Protein AF-A0A7S1US71-F1 (afdb_monomer_lite)

pLDDT: mean 80.43, std 13.32, range [38.44, 96.38]

Radius of gyration: 22.03 Å; chains: 1; bounding box: 56×34×66 Å

Secondary structure (DSSP, 8-state):
-----GGG-TTTSSSS----TT--HHHHHHHT--EETTS--S--SSSPPEEE---SGGG-SSSTT-HHHHHHHHHHHHHHHHHHHHHH-----TTEEEEE-HHHHHHH-TTS--B-TTT--BS-BTTTB-EEEEEETTEEEEEEHHHHHTSTT-EEETTEEESHHHHHHHHHHPBPTTT--B--SS-----

Organism: NCBI:txid210454

Sequence (191 aa):
HKVTRWGSDKFARGCYVFLPPGATDQDFNSLQSPINGNGDSIVLEGSETMRLFWAGEHTTALHPSMAHGAMLSGMRAAKDVMQTLQFNYNDGRKGFDKMIPLSIFRKKNPSAALQCYLCHKKGTTVREGSLLCFQRGARLVLVHNNCGEYSPEVEVREGKWKDIVKAVNRGKQIICSICGKAGASVGCAAA

Foldseek 3Di:
DDDDDQCPDPVRVDQFDDADPPRDQVVLVVQQFFAFPVGDSDPPDDPTFTDGGDAALSNDPVRHSDPVRRVVRVVVRVVSVVLRVLSVPPPVPPFWWRWHDVVVVCVVPVPDFCAALAPRDGAADPVLGHWIWTDDPPDIGIHRPNQQVPQPPWDADPNIIGCSVVLSVVQQVDQAPPPRDGRHSDHDPDD

InterPro domains:
  IPR002937 Amine oxidase [PF01593] (2-82)
  IPR013083 Zinc finger, RING/FYVE/PHD-type [G3DSA:3.30.40.10] (109-191)
  IPR034732 Extended PHD (ePHD) domain [PS51805] (113-191)
  IPR036188 FAD/NAD(P)-binding domain superfamily [G3DSA:3.50.50.60] (1-94)
  IPR036188 FAD/NAD(P)-binding domain superfamily [SSF51905] (51-85)
  IPR050281 Flavin monoamine oxidase and related enzymes [PTHR10742] (2-90)

Structure (mmCIF, N/CA/C/O backbone):
data_AF-A0A7S1US71-F1
#
_entry.id   AF-A0A7S1US71-F1
#
loop_
_atom_site.group_PDB
_atom_site.id
_atom_site.type_symbol
_atom_site.label_atom_id
_atom_site.label_alt_id
_atom_site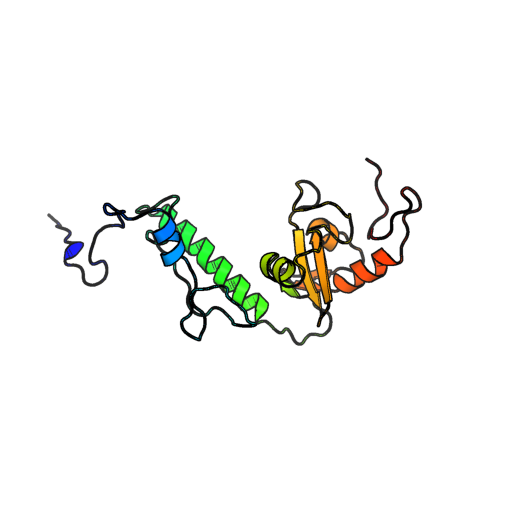.label_comp_id
_atom_site.label_asym_id
_atom_site.label_entity_id
_atom_site.label_seq_id
_atom_site.pdbx_PDB_ins_code
_atom_site.Cartn_x
_atom_site.Cartn_y
_atom_site.Cartn_z
_atom_site.occupancy
_atom_site.B_iso_or_equiv
_atom_site.auth_seq_id
_atom_site.auth_comp_id
_atom_site.auth_asym_id
_atom_site.auth_atom_id
_atom_site.pdbx_PDB_model_num
ATOM 1 N N . HIS A 1 1 ? 36.411 -14.386 -25.132 1.00 69.00 1 HIS A N 1
ATOM 2 C CA . HIS A 1 1 ? 35.723 -13.369 -24.305 1.00 69.00 1 HIS A CA 1
ATOM 3 C C . HIS A 1 1 ? 34.214 -13.518 -24.448 1.00 69.00 1 HIS A C 1
ATOM 5 O O . HIS A 1 1 ? 33.760 -13.807 -25.548 1.00 69.00 1 HIS A O 1
ATOM 11 N N . LYS A 1 2 ? 33.443 -13.357 -23.365 1.00 86.88 2 LYS A N 1
ATOM 12 C CA . LYS A 1 2 ? 31.973 -13.268 -23.427 1.00 86.88 2 LYS A CA 1
ATOM 13 C C . LYS A 1 2 ? 31.584 -11.791 -23.515 1.00 86.88 2 LYS 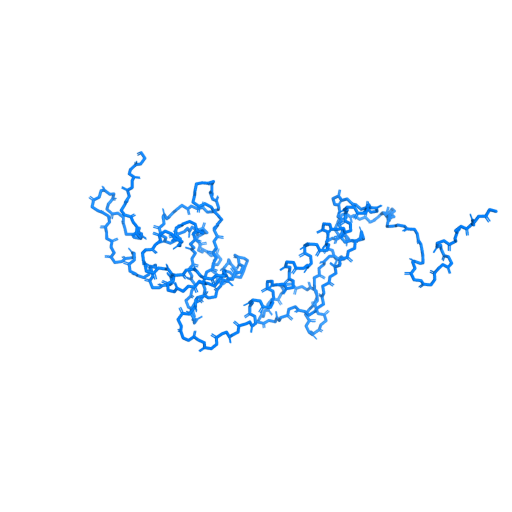A C 1
ATOM 15 O O . LYS A 1 2 ? 32.100 -10.995 -22.739 1.00 86.88 2 LYS A O 1
ATOM 20 N N . VAL A 1 3 ? 30.717 -11.441 -24.462 1.00 93.19 3 VAL A N 1
ATOM 21 C CA . VAL A 1 3 ? 30.259 -10.063 -24.702 1.00 93.19 3 VAL A CA 1
ATOM 22 C C . VAL A 1 3 ? 28.761 -10.012 -24.444 1.00 93.19 3 VAL A C 1
ATOM 24 O O . VAL A 1 3 ? 28.009 -10.770 -25.053 1.00 93.19 3 VAL A O 1
ATOM 27 N N . THR A 1 4 ? 28.327 -9.139 -23.540 1.00 93.75 4 THR A N 1
ATOM 28 C CA . THR A 1 4 ? 26.906 -8.921 -23.257 1.00 93.75 4 THR A CA 1
ATOM 29 C C . THR A 1 4 ? 26.327 -7.884 -24.218 1.00 93.75 4 THR A C 1
ATOM 31 O O . THR A 1 4 ? 27.015 -6.962 -24.656 1.00 93.75 4 THR A O 1
ATOM 34 N N . ARG A 1 5 ? 25.050 -8.045 -24.581 1.00 94.50 5 ARG A N 1
ATOM 35 C CA . ARG A 1 5 ? 24.315 -7.124 -25.465 1.00 94.50 5 ARG A CA 1
ATOM 36 C C . ARG A 1 5 ? 22.910 -6.875 -24.922 1.00 94.50 5 ARG A C 1
ATOM 38 O O . ARG A 1 5 ? 21.923 -7.225 -25.557 1.00 94.50 5 ARG A O 1
ATOM 45 N N . TRP A 1 6 ? 22.835 -6.276 -23.736 1.00 95.19 6 TRP A N 1
ATOM 46 C CA . TRP A 1 6 ? 21.587 -6.043 -22.998 1.00 95.19 6 TRP A CA 1
ATOM 47 C C . TRP A 1 6 ? 20.508 -5.303 -23.802 1.00 95.19 6 TRP A C 1
ATOM 49 O O . TRP A 1 6 ? 19.344 -5.683 -23.756 1.00 95.19 6 TRP A O 1
ATOM 59 N N . GLY A 1 7 ? 20.890 -4.309 -24.612 1.00 94.31 7 GLY A N 1
ATOM 60 C CA . GLY A 1 7 ? 19.944 -3.586 -25.475 1.00 94.31 7 GLY A CA 1
ATOM 61 C C . GLY A 1 7 ? 19.313 -4.441 -26.584 1.00 94.31 7 GLY A C 1
ATOM 62 O O . GLY A 1 7 ? 18.215 -4.140 -27.036 1.00 94.31 7 GLY A O 1
ATOM 63 N N . SER A 1 8 ? 19.979 -5.519 -27.010 1.00 94.88 8 SER A N 1
ATOM 64 C CA . SER A 1 8 ? 19.461 -6.463 -28.013 1.00 94.88 8 SER A CA 1
ATOM 65 C C . SER A 1 8 ? 18.772 -7.679 -27.388 1.00 94.88 8 SER A C 1
ATOM 67 O O . SER A 1 8 ? 18.209 -8.499 -28.113 1.00 94.88 8 SER A O 1
ATOM 69 N N . ASP A 1 9 ? 18.828 -7.829 -26.064 1.00 96.06 9 ASP A N 1
ATOM 70 C CA . ASP A 1 9 ? 18.156 -8.918 -25.363 1.00 96.06 9 ASP A CA 1
ATOM 71 C C . ASP A 1 9 ? 16.639 -8.682 -25.369 1.00 96.06 9 ASP A C 1
ATOM 73 O O . ASP A 1 9 ? 16.149 -7.653 -24.903 1.00 96.06 9 ASP A O 1
ATOM 77 N N . LYS A 1 10 ? 15.878 -9.659 -25.872 1.00 96.38 10 LYS A N 1
ATOM 78 C CA . LYS A 1 10 ? 14.413 -9.589 -25.964 1.00 96.38 10 LYS A CA 1
ATOM 79 C C . LYS A 1 10 ? 13.711 -9.499 -24.605 1.00 96.38 10 LYS A C 1
ATOM 81 O O . LYS A 1 10 ? 12.575 -9.024 -24.566 1.00 96.38 10 LYS A O 1
ATOM 86 N N . PHE A 1 11 ? 14.355 -9.958 -23.530 1.00 94.44 11 PHE A N 1
ATOM 87 C CA . PHE A 1 11 ? 13.786 -9.981 -22.182 1.00 94.44 11 PHE A CA 1
ATOM 88 C C . PHE A 1 11 ? 14.166 -8.762 -21.337 1.00 94.44 11 PHE A C 1
ATOM 90 O O . PHE A 1 11 ? 13.402 -8.400 -20.450 1.00 94.44 11 PHE A O 1
ATOM 97 N N . ALA A 1 12 ? 15.310 -8.127 -21.613 1.00 92.50 12 ALA A N 1
ATOM 98 C CA . ALA A 1 12 ? 15.781 -6.965 -20.855 1.00 92.50 12 ALA A CA 1
ATOM 99 C C . ALA A 1 12 ? 15.582 -5.642 -21.609 1.00 92.50 12 ALA A C 1
ATOM 101 O O . ALA A 1 12 ? 15.213 -4.639 -21.008 1.00 92.50 12 ALA A O 1
ATOM 102 N N . ARG A 1 13 ? 15.803 -5.636 -22.934 1.00 93.44 13 ARG A N 1
ATOM 103 C CA . ARG A 1 13 ? 15.715 -4.458 -23.823 1.00 93.44 13 ARG A CA 1
ATOM 104 C C . ARG A 1 13 ? 16.548 -3.250 -23.371 1.00 93.44 13 ARG A C 1
ATOM 106 O O . ARG A 1 13 ? 16.326 -2.133 -23.827 1.00 93.44 13 ARG A O 1
ATOM 113 N N . GLY A 1 14 ? 17.516 -3.467 -22.489 1.00 93.81 14 GLY A N 1
ATOM 114 C CA . GLY A 1 14 ? 18.259 -2.427 -21.795 1.00 93.81 14 GLY A CA 1
ATOM 115 C C . GLY A 1 14 ? 18.977 -2.995 -20.577 1.00 93.81 14 GLY A C 1
ATOM 116 O O . GLY A 1 14 ? 18.871 -4.186 -20.287 1.00 93.81 14 GLY A O 1
ATOM 117 N N . CYS A 1 15 ? 19.745 -2.144 -19.899 1.00 91.50 15 CYS A N 1
ATOM 118 C CA . CYS A 1 15 ? 20.460 -2.533 -18.686 1.00 91.50 15 CYS A CA 1
ATOM 119 C C . CYS A 1 15 ? 19.630 -2.209 -17.444 1.00 91.50 15 CYS A C 1
ATOM 121 O O . CYS A 1 15 ? 19.225 -3.126 -16.738 1.00 91.50 15 CYS A O 1
ATOM 123 N N . TYR A 1 16 ? 19.382 -0.916 -17.203 1.00 90.75 16 TYR A N 1
ATOM 124 C CA . TYR A 1 16 ? 18.711 -0.443 -15.996 1.00 90.75 16 TYR A CA 1
ATOM 125 C C . TYR A 1 16 ? 17.879 0.812 -16.265 1.00 90.75 16 TYR A C 1
ATOM 127 O O . TYR A 1 16 ? 18.112 1.515 -17.254 1.00 90.75 16 TYR A O 1
ATOM 135 N N . VAL A 1 17 ? 16.954 1.120 -15.358 1.00 89.56 17 VAL A N 1
ATOM 136 C CA . VAL A 1 17 ? 16.184 2.372 -15.380 1.00 89.56 17 VAL A CA 1
ATOM 137 C C . VAL A 1 17 ? 17.096 3.602 -15.242 1.00 89.56 17 VAL A C 1
ATOM 139 O O . VAL A 1 17 ? 18.131 3.567 -14.581 1.00 89.56 17 VAL A O 1
ATOM 142 N N . PHE A 1 18 ? 16.710 4.703 -15.875 1.00 88.44 18 PHE A N 1
ATOM 143 C CA . PHE A 1 18 ? 17.327 6.023 -15.747 1.00 88.44 18 PHE A CA 1
ATOM 144 C C . PHE A 1 18 ? 16.219 7.065 -15.922 1.00 88.44 18 PHE A C 1
ATOM 146 O O . PHE A 1 18 ? 15.319 6.850 -16.733 1.00 88.44 18 PHE A O 1
ATOM 153 N N . LEU A 1 19 ? 16.267 8.168 -15.172 1.00 85.38 19 LEU A N 1
ATOM 154 C CA . LEU A 1 19 ? 15.316 9.270 -15.328 1.00 85.38 19 LEU A CA 1
ATOM 155 C C . LEU A 1 19 ? 15.785 10.194 -16.464 1.00 85.38 19 LEU A C 1
ATOM 157 O O . LEU A 1 19 ? 16.783 10.898 -16.287 1.00 85.38 19 LEU A O 1
ATOM 161 N N . PRO A 1 20 ? 15.110 10.215 -17.629 1.00 88.06 20 PRO A N 1
ATOM 162 C CA . PRO A 1 20 ? 15.448 11.157 -18.688 1.00 88.06 20 PRO A CA 1
ATOM 163 C C . PRO A 1 20 ? 15.128 12.603 -18.269 1.00 88.06 20 PRO A C 1
ATOM 165 O O . PRO A 1 20 ? 14.323 12.823 -17.361 1.00 88.06 20 PRO A O 1
ATOM 168 N N . PRO A 1 21 ? 15.701 13.615 -18.945 1.00 91.69 21 PRO A N 1
ATOM 169 C CA . PRO A 1 21 ? 15.328 15.007 -18.717 1.00 91.69 21 PRO A CA 1
ATOM 170 C C . PRO A 1 21 ? 13.810 15.211 -18.816 1.00 91.69 21 PRO A C 1
ATOM 172 O O . PRO A 1 21 ? 13.190 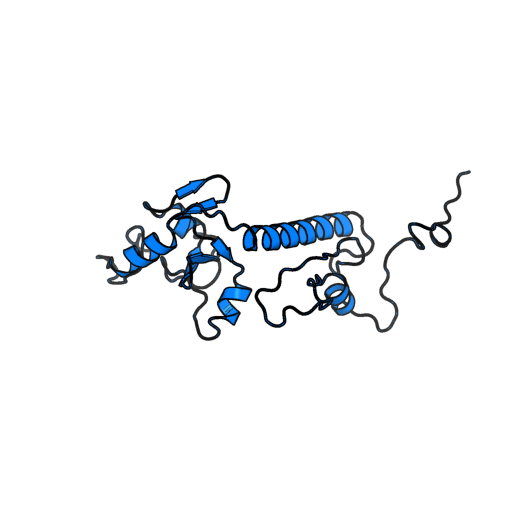14.812 -19.800 1.00 91.69 21 PRO A O 1
ATOM 175 N N . GLY A 1 22 ? 13.222 15.827 -17.789 1.00 88.50 22 GLY A N 1
ATOM 176 C CA . GLY A 1 22 ? 11.775 16.043 -17.676 1.00 88.50 22 GLY A CA 1
ATOM 177 C C . GLY A 1 22 ? 11.023 14.966 -16.887 1.00 88.50 22 GLY A C 1
ATOM 178 O O . GLY A 1 22 ? 9.901 15.233 -16.465 1.00 88.50 22 GLY A O 1
ATOM 179 N N . ALA A 1 23 ? 11.631 13.804 -16.632 1.00 85.69 23 ALA A N 1
ATOM 180 C CA . ALA A 1 23 ? 11.086 12.820 -15.702 1.00 85.69 23 ALA A CA 1
ATOM 181 C C . ALA A 1 23 ? 11.349 13.233 -14.247 1.00 85.69 23 ALA A C 1
ATOM 183 O O . ALA A 1 23 ? 12.343 13.893 -13.931 1.00 85.69 23 ALA A O 1
ATOM 184 N N . THR A 1 24 ? 10.451 12.834 -13.353 1.00 86.56 24 THR A N 1
ATOM 185 C CA . THR A 1 24 ? 10.500 13.153 -11.922 1.00 86.56 24 THR A CA 1
ATOM 186 C C . THR A 1 24 ? 10.257 11.907 -11.080 1.00 86.56 24 THR A C 1
ATOM 188 O O . THR A 1 24 ? 9.779 10.886 -11.570 1.00 86.56 24 THR A O 1
ATOM 191 N N . ASP A 1 25 ? 10.496 12.000 -9.772 1.00 80.56 25 ASP A N 1
ATOM 192 C CA . ASP A 1 25 ? 10.193 10.901 -8.847 1.00 80.56 25 ASP A CA 1
ATOM 193 C C . ASP A 1 25 ? 8.705 10.493 -8.859 1.00 80.56 25 ASP A C 1
ATOM 195 O O . ASP A 1 25 ? 8.348 9.373 -8.485 1.00 80.56 25 ASP A O 1
ATOM 199 N N . GLN A 1 26 ? 7.823 11.374 -9.341 1.00 79.69 26 GLN A N 1
ATOM 200 C CA . GLN A 1 26 ? 6.403 11.086 -9.518 1.00 79.69 26 GLN A CA 1
ATOM 201 C C . GLN A 1 26 ? 6.141 10.016 -10.591 1.00 79.69 26 GLN A C 1
ATOM 203 O O . GLN A 1 26 ? 5.128 9.312 -10.527 1.00 79.69 26 GLN A O 1
ATOM 208 N N . ASP A 1 27 ? 7.057 9.829 -11.538 1.00 85.12 27 ASP A N 1
ATOM 209 C CA . ASP A 1 27 ? 6.942 8.775 -12.544 1.00 85.12 27 ASP A CA 1
ATOM 210 C C . ASP A 1 27 ? 7.093 7.395 -11.897 1.00 85.12 27 ASP A C 1
ATOM 212 O O . ASP A 1 27 ? 6.326 6.483 -12.207 1.00 85.12 27 ASP A O 1
ATOM 216 N N . PHE A 1 28 ? 7.963 7.253 -10.889 1.00 84.50 28 PHE A N 1
ATOM 217 C CA . PHE A 1 28 ? 8.026 6.031 -10.082 1.00 84.50 28 PHE A CA 1
ATOM 218 C C . PHE A 1 28 ? 6.739 5.798 -9.293 1.00 84.50 28 PHE A C 1
ATOM 220 O O . PHE A 1 28 ? 6.301 4.654 -9.179 1.00 84.50 28 PHE A O 1
ATOM 227 N N . ASN A 1 29 ? 6.100 6.860 -8.787 1.00 82.12 29 ASN A N 1
ATOM 228 C CA . ASN A 1 29 ? 4.799 6.747 -8.122 1.00 82.12 29 ASN A CA 1
ATOM 229 C C . ASN A 1 29 ? 3.724 6.197 -9.066 1.00 82.12 29 ASN A C 1
ATOM 231 O O . ASN A 1 29 ? 2.899 5.377 -8.662 1.00 82.12 29 ASN A O 1
ATOM 235 N N . SER A 1 30 ? 3.770 6.600 -10.331 1.00 86.50 30 SER A N 1
ATOM 236 C CA . SER A 1 30 ? 2.862 6.101 -11.361 1.00 86.50 30 SER A CA 1
ATOM 237 C C . SER A 1 30 ? 3.172 4.642 -11.712 1.00 86.50 30 SER A C 1
ATOM 239 O O . SER A 1 30 ? 2.280 3.800 -11.678 1.00 86.50 30 SER A O 1
ATOM 241 N N . LEU A 1 31 ? 4.447 4.309 -11.942 1.00 89.31 31 LEU A N 1
ATOM 242 C CA . LEU A 1 31 ? 4.896 2.949 -12.274 1.00 89.31 31 LEU A CA 1
ATOM 243 C C . LEU A 1 31 ? 4.651 1.939 -11.149 1.00 89.31 31 LEU A C 1
ATOM 245 O O . LEU A 1 31 ? 4.466 0.754 -11.408 1.00 89.31 31 LEU A O 1
ATOM 249 N N . GLN A 1 32 ? 4.661 2.385 -9.894 1.00 90.19 32 GLN A N 1
ATOM 250 C CA . GLN A 1 32 ? 4.450 1.512 -8.745 1.00 90.19 32 GLN A CA 1
ATOM 251 C C . GLN A 1 32 ? 2.973 1.282 -8.397 1.00 90.19 32 GLN A C 1
ATOM 253 O O . GLN A 1 32 ? 2.686 0.445 -7.534 1.00 90.19 32 GLN A O 1
ATOM 258 N N . SER A 1 33 ? 2.058 2.041 -9.009 1.00 85.88 33 SER A N 1
ATOM 259 C CA . SER A 1 33 ? 0.640 2.056 -8.648 1.00 85.88 33 SER A CA 1
ATOM 260 C C . SER A 1 33 ? -0.091 0.811 -9.169 1.00 85.88 33 SER A C 1
ATOM 262 O O . SER A 1 33 ? 0.008 0.496 -10.353 1.00 85.88 33 SER A O 1
ATOM 264 N N . PRO A 1 34 ? -0.820 0.072 -8.312 1.00 87.56 34 PRO A N 1
ATOM 265 C CA . PRO A 1 34 ? -1.554 -1.115 -8.736 1.00 87.56 34 PRO A CA 1
ATOM 266 C C . PRO A 1 34 ? -2.775 -0.756 -9.591 1.00 87.56 34 PRO A C 1
ATOM 268 O O . PRO A 1 34 ? -3.306 0.349 -9.496 1.00 87.56 34 PRO A O 1
ATOM 271 N N . ILE A 1 35 ? -3.242 -1.720 -10.385 1.00 86.56 35 ILE A N 1
ATOM 272 C CA . ILE A 1 35 ? -4.385 -1.573 -11.293 1.00 86.56 35 ILE A CA 1
ATOM 273 C C . ILE A 1 35 ? -5.522 -2.515 -10.861 1.00 86.56 35 ILE A C 1
ATOM 275 O O . ILE A 1 35 ? -5.294 -3.688 -10.523 1.00 86.56 35 ILE A O 1
ATOM 279 N N . ASN A 1 36 ? -6.755 -1.998 -10.843 1.00 83.19 36 ASN A N 1
ATOM 280 C CA . ASN A 1 36 ? -7.970 -2.764 -10.541 1.00 83.19 36 ASN A CA 1
ATOM 281 C C . ASN A 1 36 ? -8.387 -3.674 -11.720 1.00 83.19 36 ASN A C 1
ATOM 283 O O . ASN A 1 36 ? -7.727 -3.750 -12.753 1.00 83.19 36 ASN A O 1
ATOM 287 N N . GLY A 1 37 ? -9.498 -4.400 -11.564 1.00 79.50 37 GLY A N 1
ATOM 288 C CA . GLY A 1 37 ? -10.045 -5.238 -12.641 1.00 79.50 37 GLY A CA 1
ATOM 289 C C . GLY A 1 37 ? -10.579 -4.459 -13.852 1.00 79.50 37 GLY A C 1
ATOM 290 O O . GLY A 1 37 ? -10.734 -5.056 -14.913 1.00 79.50 37 GLY A O 1
ATOM 291 N N . ASN A 1 38 ? -10.827 -3.157 -13.703 1.00 79.62 38 ASN A N 1
ATOM 292 C CA . ASN A 1 38 ? -11.374 -2.290 -14.747 1.00 79.62 38 ASN A CA 1
ATOM 293 C C . ASN A 1 38 ? -10.279 -1.545 -15.531 1.00 79.62 38 ASN A C 1
ATOM 295 O O . ASN A 1 38 ? -10.583 -0.887 -16.520 1.00 79.62 38 ASN A O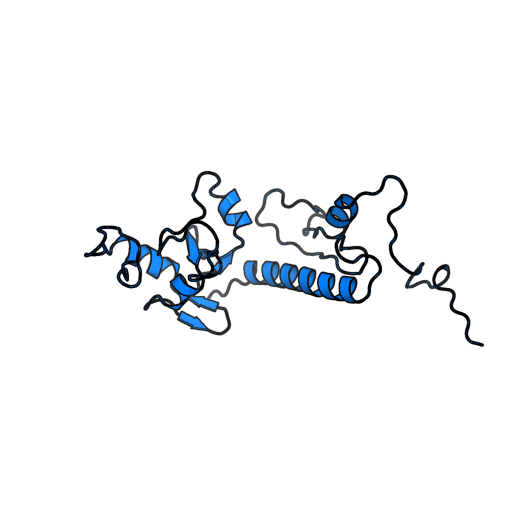 1
ATOM 299 N N . GLY A 1 39 ? -9.010 -1.677 -15.129 1.00 78.31 39 GLY A N 1
ATOM 300 C CA . GLY A 1 39 ? -7.884 -0.998 -15.769 1.00 78.31 39 GLY A CA 1
ATOM 301 C C . GLY A 1 39 ? -7.512 0.352 -15.147 1.00 78.31 39 GLY A C 1
ATOM 302 O O . GLY A 1 39 ? -6.585 0.996 -15.633 1.00 78.31 39 GLY A O 1
ATOM 303 N N . ASP A 1 40 ? -8.156 0.764 -14.056 1.00 79.44 40 ASP A N 1
ATOM 304 C CA . ASP A 1 40 ? -7.856 2.020 -13.376 1.00 79.44 40 ASP A CA 1
ATOM 305 C C . ASP A 1 40 ? -6.737 1.848 -12.344 1.00 79.44 40 ASP A C 1
ATOM 307 O O . ASP A 1 40 ? -6.742 0.935 -11.513 1.00 79.44 40 ASP A O 1
ATOM 311 N N . SER A 1 41 ? -5.778 2.775 -12.388 1.00 66.69 41 SER A N 1
ATOM 312 C CA . SER A 1 41 ? -4.653 2.859 -11.445 1.00 66.69 41 SER A CA 1
ATOM 313 C C . SER A 1 41 ? -4.969 3.711 -10.213 1.00 66.69 41 SER A C 1
ATOM 315 O O . SER A 1 41 ? -4.142 3.839 -9.305 1.00 66.69 41 SER A O 1
ATOM 317 N N . ILE A 1 42 ? -6.131 4.364 -10.190 1.00 56.34 42 ILE A N 1
ATOM 318 C CA . ILE A 1 42 ? -6.451 5.310 -9.134 1.00 56.34 42 ILE A CA 1
ATOM 319 C C . ILE A 1 42 ? -7.176 4.572 -8.014 1.00 56.34 42 ILE A C 1
ATOM 321 O O . ILE A 1 42 ? -8.135 3.841 -8.242 1.00 56.34 42 ILE A O 1
ATOM 325 N N . VAL A 1 43 ? -6.764 4.825 -6.770 1.00 49.72 43 VAL A N 1
ATOM 326 C CA . VAL A 1 43 ? -7.519 4.477 -5.552 1.00 49.72 43 VAL A CA 1
ATOM 327 C C . VAL A 1 43 ? -8.769 5.378 -5.444 1.00 49.72 43 VAL A C 1
ATOM 329 O O . VAL A 1 43 ? -9.074 5.967 -4.404 1.00 49.72 43 VAL A O 1
ATOM 332 N N . LEU A 1 44 ? -9.486 5.560 -6.551 1.00 38.44 44 LEU A N 1
ATOM 333 C CA . LEU A 1 44 ? -10.749 6.263 -6.622 1.00 38.44 44 LEU A CA 1
ATOM 334 C C . LEU A 1 44 ? -11.837 5.215 -6.472 1.00 38.44 44 LEU A C 1
ATOM 336 O O . LEU A 1 44 ? -12.097 4.415 -7.348 1.00 38.44 44 LEU A O 1
ATOM 340 N N . GLU A 1 45 ? -12.426 5.252 -5.283 1.00 38.91 45 GLU A N 1
ATOM 341 C CA . GLU A 1 45 ? -13.834 4.903 -5.086 1.00 38.91 45 GLU A CA 1
ATOM 342 C C . GLU A 1 45 ? -14.266 3.503 -5.518 1.00 38.91 45 GLU A C 1
ATOM 344 O O . GLU A 1 45 ? -14.713 3.261 -6.625 1.00 38.91 45 GLU A O 1
ATOM 349 N N . GLY A 1 46 ? -14.296 2.594 -4.550 1.00 45.53 46 GLY A N 1
ATOM 350 C CA . GLY A 1 46 ? -15.097 1.392 -4.694 1.00 45.53 46 GLY A CA 1
ATOM 351 C C . GLY A 1 46 ? -14.623 0.282 -3.788 1.00 45.53 46 GLY A C 1
ATOM 352 O O . GLY A 1 46 ? -13.501 0.284 -3.286 1.00 45.53 46 GLY A O 1
ATOM 353 N N . SER A 1 47 ? -15.490 -0.706 -3.606 1.00 52.75 47 SER A N 1
ATOM 354 C CA . SER A 1 47 ? -15.126 -2.038 -3.119 1.00 52.75 47 SER A CA 1
ATOM 355 C C . SER A 1 47 ? -14.346 -2.813 -4.195 1.00 52.75 47 SER A C 1
ATOM 357 O O . SER A 1 47 ? -14.548 -4.014 -4.370 1.00 52.75 47 SER A O 1
ATOM 359 N N . GLU A 1 48 ? -13.517 -2.123 -4.975 1.00 60.38 48 GLU A N 1
ATOM 360 C CA . GLU A 1 48 ? -12.825 -2.703 -6.108 1.00 60.38 48 GLU A CA 1
ATOM 361 C C . GLU A 1 48 ? -11.471 -3.230 -5.672 1.00 60.38 48 GLU A C 1
ATOM 363 O O . GLU A 1 48 ? -10.688 -2.591 -4.968 1.00 60.38 48 GLU A O 1
ATOM 368 N N . THR A 1 49 ? -11.230 -4.471 -6.054 1.00 69.56 49 THR A N 1
ATOM 369 C CA . THR A 1 49 ? -10.067 -5.227 -5.633 1.00 69.56 49 THR A CA 1
ATOM 370 C C . THR A 1 49 ? -8.965 -5.032 -6.659 1.00 69.56 49 THR A C 1
ATOM 372 O O . THR A 1 49 ? -9.179 -5.334 -7.835 1.00 69.56 49 THR A O 1
ATOM 375 N N . MET A 1 50 ? -7.790 -4.588 -6.218 1.00 79.25 50 MET A N 1
ATOM 376 C CA . MET A 1 50 ? -6.608 -4.531 -7.076 1.00 79.25 50 MET A CA 1
ATOM 377 C C . MET A 1 50 ? -6.271 -5.929 -7.617 1.00 79.25 50 MET A C 1
ATOM 379 O O . MET A 1 50 ? -6.457 -6.943 -6.933 1.00 79.25 50 MET A O 1
ATOM 383 N N . ARG A 1 51 ? -5.839 -6.000 -8.876 1.00 83.88 51 ARG A N 1
ATOM 384 C CA . ARG A 1 51 ? -5.563 -7.264 -9.580 1.00 83.88 51 ARG A CA 1
ATOM 385 C C . ARG A 1 51 ? -4.136 -7.338 -10.084 1.00 83.88 51 ARG A C 1
ATOM 387 O O . ARG A 1 51 ? -3.532 -8.403 -9.999 1.00 83.88 51 ARG A O 1
ATOM 394 N N . LEU A 1 52 ? -3.607 -6.225 -10.574 1.00 89.38 52 LEU A N 1
ATOM 395 C CA . LEU A 1 52 ? -2.268 -6.146 -11.133 1.00 89.38 52 LEU A CA 1
ATOM 396 C C . LEU A 1 52 ? -1.401 -5.240 -10.261 1.00 89.38 52 LEU A C 1
ATOM 398 O O . LEU A 1 52 ? -1.802 -4.135 -9.905 1.00 89.38 52 LEU A O 1
ATOM 402 N N . PHE A 1 53 ? -0.219 -5.731 -9.907 1.00 91.69 53 PHE A N 1
ATOM 403 C CA . PHE A 1 53 ? 0.739 -5.049 -9.043 1.00 91.69 53 PHE A CA 1
ATOM 404 C C . PHE A 1 53 ? 2.093 -5.021 -9.741 1.00 91.69 53 PHE A C 1
ATOM 406 O O . PHE A 1 53 ? 2.455 -5.981 -10.424 1.00 91.69 53 PHE A O 1
ATOM 413 N N . TRP A 1 54 ? 2.846 -3.944 -9.533 1.00 93.69 54 TRP A N 1
ATOM 414 C CA . TRP A 1 54 ? 4.122 -3.717 -10.203 1.00 93.69 54 TRP A CA 1
ATOM 415 C C . TRP A 1 54 ? 5.276 -3.710 -9.205 1.00 93.69 54 TRP A C 1
ATOM 417 O O . TRP A 1 54 ? 5.212 -3.076 -8.146 1.00 93.69 54 TRP A O 1
ATOM 427 N N . ALA A 1 55 ? 6.342 -4.411 -9.575 1.00 95.75 55 ALA A N 1
ATOM 428 C CA . ALA A 1 55 ? 7.598 -4.484 -8.848 1.00 95.75 55 ALA A CA 1
ATOM 429 C C . ALA A 1 55 ? 8.770 -4.507 -9.835 1.00 95.75 55 ALA A C 1
ATOM 431 O O . ALA A 1 55 ? 8.605 -4.770 -11.025 1.00 95.75 55 ALA A O 1
ATOM 432 N N . GLY A 1 56 ? 9.967 -4.271 -9.315 1.00 94.94 56 GLY A N 1
ATOM 433 C CA . GLY A 1 56 ? 11.205 -4.192 -10.073 1.00 94.94 56 GLY A CA 1
ATOM 434 C C . GLY A 1 56 ? 11.929 -2.877 -9.816 1.00 94.94 56 GLY A C 1
ATOM 435 O O . GLY A 1 56 ? 11.385 -1.941 -9.228 1.00 94.94 56 GLY A O 1
ATOM 436 N N . GLU A 1 57 ? 13.171 -2.795 -10.282 1.00 94.19 57 GLU A N 1
ATOM 437 C CA . GLU A 1 57 ? 14.028 -1.617 -10.088 1.00 94.19 57 GLU A CA 1
ATOM 438 C C . GLU A 1 57 ? 13.431 -0.308 -10.631 1.00 94.19 57 GLU A C 1
ATOM 440 O O . GLU A 1 57 ? 13.711 0.759 -10.100 1.00 94.19 57 GLU A O 1
ATOM 445 N N . HIS A 1 58 ? 12.559 -0.386 -11.637 1.00 93.44 58 HIS A N 1
ATOM 446 C CA . HIS A 1 58 ? 11.885 0.757 -12.252 1.00 93.44 58 HIS A CA 1
ATOM 447 C C . HIS A 1 58 ? 10.639 1.219 -11.478 1.00 93.44 58 HIS A C 1
ATOM 449 O O . HIS A 1 58 ? 9.913 2.084 -11.947 1.00 93.44 58 HIS A O 1
ATOM 455 N N . THR A 1 59 ? 10.361 0.644 -10.304 1.00 92.38 59 THR A N 1
ATOM 456 C CA . THR A 1 59 ? 9.174 0.957 -9.484 1.00 92.38 59 THR A CA 1
ATOM 457 C C . THR A 1 59 ? 9.534 1.568 -8.126 1.00 92.38 59 THR A C 1
ATOM 459 O O . THR A 1 59 ? 8.715 1.574 -7.209 1.00 92.38 59 THR A O 1
ATOM 462 N N . THR A 1 60 ? 10.774 2.039 -7.953 1.00 87.69 60 THR A N 1
ATOM 463 C CA . THR A 1 60 ? 11.249 2.637 -6.699 1.00 87.69 60 THR A CA 1
ATOM 464 C C . THR A 1 60 ? 12.115 3.865 -6.955 1.00 87.69 60 THR A C 1
ATOM 466 O O . THR A 1 60 ? 13.126 3.788 -7.645 1.00 87.69 60 THR A O 1
ATOM 469 N N . ALA A 1 61 ? 11.740 4.988 -6.341 1.00 85.94 61 ALA A N 1
ATOM 470 C CA . ALA A 1 61 ? 12.536 6.215 -6.367 1.00 85.94 61 ALA A CA 1
ATOM 471 C C . ALA A 1 61 ? 13.700 6.193 -5.355 1.00 85.94 61 ALA A C 1
ATOM 473 O O . ALA A 1 61 ? 14.665 6.931 -5.504 1.00 85.94 61 ALA A O 1
ATOM 474 N N . LEU A 1 62 ? 13.636 5.343 -4.320 1.00 82.19 62 LEU A N 1
ATOM 475 C CA . LEU A 1 62 ?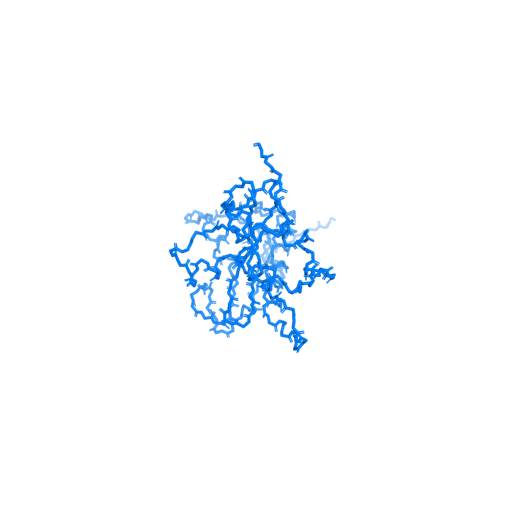 14.648 5.317 -3.251 1.00 82.19 62 LEU A CA 1
ATOM 476 C C . LEU A 1 62 ? 15.976 4.711 -3.717 1.00 82.19 62 LEU A C 1
ATOM 478 O O . LEU A 1 62 ? 17.048 5.193 -3.359 1.00 82.19 62 LEU A O 1
ATOM 482 N N . HIS A 1 63 ? 15.894 3.624 -4.486 1.00 86.75 63 HIS A N 1
ATOM 483 C CA . HIS A 1 63 ? 17.048 2.864 -4.966 1.00 86.75 63 HIS A CA 1
ATOM 484 C C . HIS A 1 63 ? 16.815 2.385 -6.409 1.00 86.75 63 HIS A C 1
ATOM 486 O O . HIS A 1 63 ? 16.703 1.175 -6.637 1.00 86.75 63 HIS A O 1
ATOM 492 N N . PRO A 1 64 ? 16.675 3.307 -7.380 1.00 87.00 64 PRO A N 1
ATOM 493 C CA . PRO A 1 64 ? 16.507 2.937 -8.780 1.00 87.00 64 PRO A CA 1
ATOM 494 C C . PRO A 1 64 ? 17.760 2.220 -9.294 1.00 87.00 64 PRO A C 1
ATOM 496 O O . PRO A 1 64 ? 18.863 2.442 -8.793 1.00 87.00 64 PRO A O 1
ATOM 499 N N . SER A 1 65 ? 17.588 1.353 -10.294 1.00 90.56 65 SER A N 1
ATOM 500 C CA . SER A 1 65 ? 18.701 0.704 -11.022 1.00 90.56 65 SER A CA 1
ATOM 501 C C . SER A 1 65 ? 19.596 -0.204 -10.162 1.00 90.56 65 SER A C 1
ATOM 503 O O . SER A 1 65 ? 20.709 -0.554 -10.554 1.00 90.56 65 SER A O 1
ATOM 505 N N . MET A 1 66 ? 19.140 -0.554 -8.955 1.00 91.50 66 MET A N 1
ATOM 506 C CA . MET A 1 66 ? 19.885 -1.343 -7.977 1.00 91.50 66 MET A CA 1
ATOM 507 C C . MET A 1 66 ? 19.145 -2.639 -7.645 1.00 91.50 66 MET A C 1
ATOM 509 O O . MET A 1 66 ? 17.928 -2.654 -7.441 1.00 91.50 66 MET A O 1
ATOM 513 N N . ALA A 1 67 ? 19.899 -3.730 -7.486 1.00 93.44 67 ALA A N 1
ATOM 514 C CA . ALA A 1 67 ? 19.342 -5.046 -7.169 1.00 93.44 67 ALA A CA 1
ATOM 515 C C . ALA A 1 67 ? 18.558 -5.063 -5.840 1.00 93.44 67 ALA A C 1
ATOM 517 O O . ALA A 1 67 ? 17.480 -5.655 -5.765 1.00 93.44 67 ALA A O 1
ATOM 518 N N . HIS A 1 68 ? 19.042 -4.377 -4.793 1.00 90.75 68 HIS A N 1
ATOM 519 C CA . HIS A 1 68 ? 18.296 -4.276 -3.531 1.00 90.75 68 HIS A CA 1
ATOM 520 C C . HIS A 1 68 ? 17.044 -3.405 -3.665 1.00 90.75 68 HIS A C 1
ATOM 522 O O . HIS A 1 68 ? 16.058 -3.660 -2.979 1.00 90.75 68 HIS A O 1
ATOM 528 N N . GLY A 1 69 ? 17.039 -2.432 -4.579 1.00 91.75 69 GLY A N 1
ATOM 529 C CA . GLY A 1 69 ? 15.842 -1.676 -4.943 1.00 91.75 69 GLY A CA 1
ATOM 530 C C . GLY A 1 69 ? 14.764 -2.574 -5.545 1.00 91.75 69 GLY A C 1
ATOM 531 O O . GLY A 1 69 ? 13.615 -2.547 -5.097 1.00 91.75 69 GLY A O 1
ATOM 532 N N . ALA A 1 70 ? 15.148 -3.451 -6.480 1.00 94.25 70 ALA A N 1
ATOM 533 C CA . ALA A 1 70 ? 14.252 -4.465 -7.031 1.00 94.25 70 ALA A CA 1
ATOM 534 C C . ALA A 1 70 ? 13.703 -5.395 -5.932 1.00 94.25 70 ALA A C 1
ATOM 536 O O . ALA A 1 70 ? 12.491 -5.599 -5.853 1.00 94.25 70 ALA A O 1
ATOM 537 N N . MET A 1 71 ? 14.554 -5.876 -5.021 1.00 95.62 71 MET A N 1
ATOM 538 C CA . MET A 1 71 ? 14.134 -6.702 -3.882 1.00 95.62 71 MET A CA 1
ATOM 539 C C . MET A 1 71 ? 13.120 -5.983 -2.973 1.00 95.62 71 MET A C 1
ATOM 541 O O . MET A 1 71 ? 12.065 -6.536 -2.661 1.00 95.62 71 MET A O 1
ATOM 545 N N . LEU A 1 72 ? 13.408 -4.741 -2.568 1.00 91.12 72 LEU A N 1
ATOM 546 C CA . LEU A 1 72 ? 12.531 -3.941 -1.705 1.00 91.12 72 LEU A CA 1
ATOM 547 C C . LEU A 1 72 ? 11.181 -3.659 -2.371 1.00 91.12 72 LEU A C 1
ATOM 549 O O . LEU A 1 72 ? 10.137 -3.775 -1.728 1.00 91.12 72 LEU A O 1
ATOM 553 N N . SER A 1 73 ? 11.186 -3.354 -3.670 1.00 93.56 73 SER A N 1
ATOM 554 C CA . SER A 1 73 ? 9.955 -3.171 -4.442 1.00 93.56 73 SER A CA 1
ATOM 555 C C . SER A 1 73 ? 9.118 -4.456 -4.529 1.00 93.56 73 SER A C 1
ATOM 557 O O . SER A 1 73 ? 7.894 -4.392 -4.447 1.00 93.56 73 SER A O 1
ATOM 559 N N . GLY A 1 74 ? 9.764 -5.626 -4.604 1.00 94.69 74 GLY A N 1
ATOM 560 C CA . GLY A 1 74 ? 9.099 -6.928 -4.563 1.00 94.69 74 GLY A CA 1
ATOM 561 C C . GLY A 1 74 ? 8.421 -7.190 -3.220 1.00 94.69 74 GLY A C 1
ATOM 562 O O . GLY A 1 74 ? 7.263 -7.598 -3.187 1.00 94.69 74 GLY A O 1
ATOM 563 N N . MET A 1 75 ? 9.093 -6.881 -2.106 1.00 92.50 75 MET A N 1
ATOM 564 C CA . MET A 1 75 ? 8.495 -6.981 -0.766 1.00 92.50 75 MET A CA 1
ATOM 565 C C . MET A 1 75 ? 7.302 -6.031 -0.591 1.00 92.50 75 MET A C 1
ATOM 567 O O . MET A 1 75 ? 6.287 -6.424 -0.013 1.00 92.50 75 MET A O 1
ATOM 571 N N . ARG A 1 76 ? 7.392 -4.803 -1.124 1.00 91.12 76 ARG A N 1
ATOM 572 C CA . ARG A 1 76 ? 6.274 -3.844 -1.162 1.00 91.12 76 ARG A CA 1
ATOM 573 C C . ARG A 1 76 ? 5.083 -4.419 -1.933 1.00 91.12 76 ARG A C 1
ATOM 575 O O . ARG A 1 76 ? 4.005 -4.542 -1.360 1.00 91.12 76 ARG A O 1
ATOM 582 N N . ALA A 1 77 ? 5.282 -4.831 -3.184 1.00 89.31 77 ALA A N 1
ATOM 583 C CA . ALA A 1 77 ? 4.203 -5.363 -4.016 1.00 89.31 77 ALA A CA 1
ATOM 584 C C . ALA A 1 77 ? 3.588 -6.645 -3.428 1.00 89.31 77 ALA A C 1
ATOM 586 O O . ALA A 1 77 ? 2.371 -6.810 -3.445 1.00 89.31 77 ALA A O 1
ATOM 587 N N . ALA A 1 78 ? 4.399 -7.530 -2.838 1.00 88.56 78 ALA A N 1
ATOM 588 C CA . ALA A 1 78 ? 3.905 -8.715 -2.138 1.00 88.56 78 ALA A CA 1
ATOM 589 C C . ALA A 1 78 ? 3.003 -8.342 -0.952 1.00 88.56 78 ALA A C 1
ATOM 591 O O . ALA A 1 78 ? 1.940 -8.940 -0.770 1.00 88.56 78 ALA A O 1
ATOM 592 N N . LYS A 1 79 ? 3.382 -7.318 -0.177 1.00 81.06 79 LYS A N 1
ATOM 593 C CA . LYS A 1 79 ? 2.545 -6.785 0.901 1.00 81.06 79 LYS A CA 1
ATOM 594 C C . LYS A 1 79 ? 1.224 -6.241 0.359 1.00 81.06 79 LYS A C 1
ATOM 596 O O . LYS A 1 79 ? 0.188 -6.552 0.938 1.00 81.06 79 LYS A O 1
ATOM 601 N N . ASP A 1 80 ? 1.238 -5.511 -0.754 1.00 81.00 80 ASP A N 1
ATOM 602 C CA . ASP A 1 80 ? 0.028 -4.962 -1.385 1.00 81.00 80 ASP A CA 1
ATOM 603 C C . ASP A 1 80 ? -0.920 -6.068 -1.893 1.00 81.00 80 ASP A C 1
ATOM 605 O O . ASP A 1 80 ? -2.141 -5.999 -1.689 1.00 81.00 80 ASP A O 1
ATOM 609 N N . VAL A 1 81 ? -0.365 -7.141 -2.471 1.00 84.62 81 VAL A N 1
ATOM 610 C CA . VAL A 1 81 ? -1.109 -8.353 -2.856 1.00 84.62 81 VAL A CA 1
ATOM 611 C C . VAL A 1 81 ? -1.733 -9.008 -1.629 1.00 84.62 81 VAL A C 1
ATOM 613 O O . VAL A 1 81 ? -2.939 -9.256 -1.612 1.00 84.62 81 VAL A O 1
ATOM 616 N N . MET A 1 82 ? -0.944 -9.260 -0.579 1.00 78.31 82 MET A N 1
ATOM 617 C CA . MET A 1 82 ? -1.439 -9.860 0.662 1.00 78.31 82 MET A CA 1
ATOM 618 C C . MET A 1 82 ? -2.549 -9.023 1.283 1.00 78.31 82 MET A C 1
ATOM 620 O O . MET A 1 82 ? -3.569 -9.572 1.688 1.00 78.31 82 MET A O 1
ATOM 624 N N . GLN A 1 83 ? -2.381 -7.702 1.315 1.00 70.56 83 GLN A N 1
ATOM 625 C CA . GLN A 1 83 ? -3.381 -6.773 1.819 1.00 70.56 83 GLN A CA 1
ATOM 626 C C . GLN A 1 83 ? -4.701 -6.940 1.055 1.00 70.56 83 GLN A C 1
ATOM 628 O O . GLN A 1 83 ? -5.764 -7.101 1.650 1.00 70.56 83 GLN A O 1
ATOM 633 N N . THR A 1 84 ? -4.619 -6.998 -0.274 1.00 70.88 84 THR A N 1
ATOM 634 C CA . THR A 1 84 ? -5.775 -7.172 -1.160 1.00 70.88 84 THR A CA 1
ATOM 635 C C . THR A 1 84 ? -6.446 -8.536 -0.990 1.00 70.88 84 THR A C 1
ATOM 637 O O . THR A 1 84 ? -7.674 -8.628 -0.963 1.00 70.88 84 THR A O 1
ATOM 640 N N . LEU A 1 85 ? -5.666 -9.604 -0.822 1.00 68.44 85 LEU A N 1
ATOM 641 C CA . LEU A 1 85 ? -6.182 -10.946 -0.546 1.00 68.44 85 LEU A CA 1
ATOM 642 C C . LEU A 1 85 ? -6.838 -11.031 0.835 1.00 68.44 85 LEU A C 1
ATOM 644 O O . LEU A 1 85 ? -7.906 -11.624 0.962 1.00 68.44 85 LEU A O 1
ATOM 648 N N . GLN A 1 86 ? -6.255 -10.400 1.855 1.00 60.16 86 GLN A N 1
ATOM 649 C CA . GLN A 1 86 ? -6.829 -10.327 3.200 1.00 60.16 86 GLN A CA 1
ATOM 650 C C . GLN A 1 86 ? -8.156 -9.552 3.219 1.00 60.16 86 GLN A C 1
ATOM 652 O O . GLN A 1 86 ? -9.056 -9.933 3.967 1.00 60.16 86 GLN A O 1
ATOM 657 N N . PHE A 1 87 ? -8.347 -8.543 2.354 1.00 55.50 87 PHE A N 1
ATOM 658 C CA . PHE A 1 87 ? -9.666 -7.912 2.168 1.00 55.50 87 PHE A CA 1
ATOM 659 C C . PHE A 1 87 ? -10.705 -8.860 1.578 1.00 55.50 87 PHE A C 1
ATOM 661 O O . PHE A 1 87 ? -11.863 -8.856 2.011 1.00 55.50 87 PHE A O 1
ATOM 668 N N . ASN A 1 88 ? -10.283 -9.701 0.637 1.00 51.00 88 ASN A N 1
ATOM 669 C CA . ASN A 1 88 ? -11.158 -10.626 -0.080 1.00 51.00 88 ASN A CA 1
ATOM 670 C C . ASN A 1 88 ? -11.386 -11.953 0.644 1.00 51.00 88 ASN A C 1
ATOM 672 O O . ASN A 1 88 ? -12.320 -12.679 0.302 1.00 51.00 88 ASN A O 1
ATOM 676 N N . TYR A 1 89 ? -10.594 -12.265 1.670 1.00 43.84 89 TYR A N 1
ATOM 677 C CA . TYR A 1 89 ? -10.811 -13.435 2.505 1.00 43.84 89 TYR A CA 1
ATOM 678 C C . TYR A 1 89 ? -12.043 -13.214 3.399 1.00 43.84 89 TYR A C 1
ATOM 680 O O . TYR A 1 89 ? -11.983 -12.721 4.527 1.00 43.84 89 TYR A O 1
ATOM 688 N N . ASN A 1 90 ? -13.215 -13.554 2.863 1.00 49.03 90 ASN A N 1
ATOM 689 C CA . ASN A 1 90 ? -14.407 -13.837 3.651 1.00 49.03 90 ASN A CA 1
ATOM 690 C C . ASN A 1 90 ? -14.214 -15.219 4.288 1.00 49.03 90 ASN A C 1
ATOM 692 O O . ASN A 1 90 ? -14.702 -16.225 3.779 1.00 49.03 90 ASN A O 1
ATOM 696 N N . ASP A 1 91 ? -13.499 -15.273 5.413 1.00 46.25 91 ASP A N 1
ATOM 697 C CA . ASP A 1 91 ? -13.641 -16.408 6.320 1.00 46.25 91 ASP A CA 1
ATOM 698 C C . ASP A 1 91 ? -15.085 -16.341 6.830 1.00 46.25 91 ASP A C 1
ATOM 700 O O . ASP A 1 91 ? -15.392 -15.594 7.756 1.00 46.25 91 ASP A O 1
ATOM 704 N N . GLY A 1 92 ? -16.015 -17.060 6.198 1.00 48.94 92 GLY A N 1
ATOM 705 C CA . GLY A 1 92 ? -17.418 -17.156 6.629 1.00 48.94 92 GLY A CA 1
ATOM 706 C C . GLY A 1 92 ? -17.587 -17.680 8.067 1.00 48.94 92 GLY A C 1
ATOM 707 O O . GLY A 1 92 ? -18.708 -17.844 8.548 1.00 48.94 92 GLY A O 1
ATOM 708 N N . ARG A 1 93 ? -16.480 -17.933 8.777 1.00 53.19 93 ARG A N 1
ATOM 709 C CA . ARG A 1 93 ? -16.410 -18.155 10.216 1.00 53.19 93 ARG A CA 1
ATOM 710 C C . ARG A 1 93 ? -16.912 -16.919 10.962 1.00 53.19 93 ARG A C 1
ATOM 712 O O . ARG A 1 93 ? -16.229 -15.907 11.114 1.00 53.19 93 ARG A O 1
ATOM 719 N N . LYS A 1 94 ? -18.134 -17.036 11.482 1.00 58.91 94 LYS A N 1
ATOM 720 C CA . LYS A 1 94 ? -18.740 -16.079 12.413 1.00 58.91 94 LYS A CA 1
ATOM 721 C C . LYS A 1 94 ? -17.754 -15.754 13.548 1.00 58.91 94 LYS A C 1
ATOM 723 O O . LYS A 1 94 ? -17.381 -16.641 14.308 1.00 58.91 94 LYS A O 1
ATOM 728 N N . GLY A 1 95 ? -17.377 -14.481 13.690 1.00 64.38 95 GLY A N 1
ATOM 729 C CA . GLY A 1 95 ? -16.668 -13.970 14.872 1.00 64.38 95 GLY A CA 1
ATOM 730 C C . GLY A 1 95 ? -15.304 -13.320 14.635 1.00 64.38 95 GLY A C 1
ATOM 731 O O . GLY A 1 95 ? -14.860 -12.593 15.520 1.00 64.38 95 GLY A O 1
ATOM 732 N N . PHE A 1 96 ? -14.670 -13.524 13.477 1.00 75.06 96 PHE A N 1
ATOM 733 C CA . PHE A 1 96 ? -13.400 -12.863 13.155 1.00 75.06 96 PHE A CA 1
ATOM 734 C C . PHE A 1 96 ? -13.625 -11.427 12.672 1.00 75.06 96 PHE A C 1
ATOM 736 O O . PHE A 1 96 ? -14.540 -11.159 11.889 1.00 75.06 96 PHE A O 1
ATOM 743 N N . ASP A 1 97 ? -12.784 -10.510 13.143 1.00 80.56 97 ASP A N 1
ATOM 744 C CA . ASP A 1 97 ? -12.810 -9.106 12.750 1.00 80.56 97 ASP A CA 1
ATOM 745 C C . ASP A 1 97 ? -11.738 -8.876 11.676 1.00 80.56 97 ASP A C 1
ATOM 747 O O . ASP A 1 97 ? -10.570 -9.231 11.846 1.00 80.56 97 ASP A O 1
ATOM 751 N N . LYS A 1 98 ? -12.136 -8.301 10.538 1.00 77.75 98 LYS A N 1
ATOM 752 C CA . LYS A 1 98 ? -11.241 -8.101 9.392 1.00 77.75 98 LYS A CA 1
ATOM 753 C C . LYS A 1 98 ? -10.369 -6.879 9.610 1.00 77.75 98 LYS A C 1
ATOM 755 O O . LYS A 1 98 ? -10.902 -5.794 9.818 1.00 77.75 98 LYS A O 1
ATOM 760 N N . MET A 1 99 ? -9.053 -7.016 9.503 1.00 79.56 99 MET A N 1
ATOM 761 C CA . MET A 1 99 ? -8.179 -5.845 9.477 1.00 79.56 99 MET A CA 1
ATOM 762 C C . MET A 1 99 ? -8.351 -5.114 8.138 1.00 79.56 99 MET A C 1
ATOM 764 O O . MET A 1 99 ? -8.369 -5.768 7.101 1.00 79.56 99 MET A O 1
ATOM 768 N N . ILE A 1 100 ? -8.494 -3.786 8.157 1.00 75.12 100 ILE A N 1
ATOM 769 C CA . ILE A 1 100 ? -8.560 -2.912 6.975 1.00 75.12 100 ILE A CA 1
ATOM 770 C C . ILE A 1 100 ? -7.496 -1.807 7.038 1.00 75.12 100 ILE A C 1
ATOM 772 O O . ILE A 1 100 ? -7.063 -1.442 8.134 1.00 75.12 100 ILE A O 1
ATOM 776 N N . PRO A 1 101 ? -7.043 -1.243 5.902 1.00 71.88 101 PRO A N 1
ATOM 777 C CA . PRO A 1 101 ? -6.063 -0.173 5.908 1.00 71.88 101 PRO A CA 1
ATOM 778 C C . PRO A 1 101 ? -6.687 1.086 6.503 1.00 71.88 101 PRO A C 1
ATOM 780 O O . PRO A 1 101 ? -7.860 1.398 6.267 1.00 71.88 101 PRO A O 1
ATOM 783 N N . LEU A 1 102 ? -5.869 1.874 7.201 1.00 72.06 102 LEU A N 1
ATOM 784 C CA . LEU A 1 102 ? -6.295 3.159 7.758 1.00 72.06 102 LEU A CA 1
ATOM 785 C C . LEU A 1 102 ? -6.802 4.137 6.685 1.00 72.06 102 LEU A C 1
ATOM 787 O O . LEU A 1 102 ? -7.664 4.961 6.985 1.00 72.06 102 LEU A O 1
ATOM 791 N N . SER A 1 103 ? -6.329 4.030 5.437 1.00 68.50 103 SER A N 1
ATOM 792 C CA . SER A 1 103 ? -6.817 4.846 4.317 1.00 68.50 103 SER A CA 1
ATOM 793 C C . SER A 1 103 ? -8.309 4.623 4.044 1.00 68.50 103 SER A C 1
ATOM 795 O O . SER A 1 103 ? -9.049 5.590 3.861 1.00 68.50 103 SER A O 1
ATOM 797 N N . ILE A 1 104 ? -8.786 3.374 4.117 1.00 74.00 104 ILE A N 1
ATOM 798 C CA . ILE A 1 104 ? -10.210 3.043 3.957 1.00 74.00 104 ILE A CA 1
ATOM 799 C C . ILE A 1 104 ? -11.024 3.616 5.124 1.00 74.00 104 ILE A C 1
ATOM 801 O O . ILE A 1 104 ? -12.096 4.185 4.907 1.00 74.00 104 ILE A O 1
ATOM 805 N N . PHE A 1 105 ? -10.510 3.520 6.356 1.00 79.12 105 PHE A N 1
ATOM 806 C CA . PHE A 1 105 ? -11.164 4.108 7.527 1.00 79.12 105 PHE A CA 1
ATOM 807 C C . PHE A 1 105 ? -11.288 5.629 7.413 1.00 79.12 105 PHE A C 1
ATOM 809 O O . PHE A 1 105 ? -12.378 6.165 7.605 1.00 79.12 105 PHE A O 1
ATOM 816 N N . ARG A 1 106 ? -10.185 6.315 7.087 1.00 77.31 106 ARG A N 1
ATOM 817 C CA . ARG A 1 106 ? -10.122 7.777 6.964 1.00 77.31 106 ARG A CA 1
ATOM 818 C C . ARG A 1 106 ? -11.030 8.283 5.851 1.00 77.31 106 ARG A C 1
ATOM 820 O O . ARG A 1 106 ? -11.665 9.311 6.028 1.00 77.31 106 ARG A O 1
ATOM 827 N N . LYS A 1 107 ? -11.142 7.546 4.744 1.00 71.12 107 LYS A N 1
ATOM 828 C CA . LYS A 1 107 ? -12.075 7.873 3.661 1.00 71.12 107 LYS A CA 1
ATOM 829 C C . LYS A 1 107 ? -13.536 7.749 4.100 1.00 71.12 107 LYS A C 1
ATOM 831 O O . LYS A 1 107 ? -14.326 8.641 3.826 1.00 71.12 107 LYS A O 1
ATOM 836 N N . LYS A 1 108 ? -13.894 6.667 4.802 1.00 76.12 108 LYS A N 1
ATOM 837 C CA . LYS A 1 108 ? -15.259 6.469 5.326 1.00 76.12 108 LYS A CA 1
ATOM 838 C C . LYS A 1 108 ? -15.602 7.418 6.478 1.00 76.12 108 LYS A C 1
ATOM 840 O O . LYS A 1 108 ? -16.770 7.717 6.684 1.00 76.12 108 LYS A O 1
ATOM 845 N N . ASN A 1 109 ? -14.598 7.875 7.226 1.00 82.88 109 ASN A N 1
ATOM 846 C CA . ASN A 1 109 ? -14.752 8.740 8.393 1.00 82.88 109 ASN A CA 1
ATOM 847 C C . ASN A 1 109 ? -13.734 9.901 8.343 1.00 82.88 109 ASN A C 1
ATOM 849 O O . ASN A 1 109 ? -12.768 9.908 9.113 1.00 82.88 109 ASN A O 1
ATOM 853 N N . PRO A 1 110 ? -13.921 10.889 7.447 1.00 79.88 110 PRO A N 1
ATOM 854 C CA . PRO A 1 110 ? -12.939 11.953 7.214 1.00 79.88 110 PRO A CA 1
ATOM 855 C C . PRO A 1 110 ? -12.747 12.868 8.428 1.00 79.88 110 PRO A C 1
ATOM 857 O O . PRO A 1 110 ? -11.630 13.299 8.715 1.00 79.88 110 PRO A O 1
ATOM 860 N N . SER A 1 111 ? -13.820 13.114 9.178 1.00 85.25 111 SER A N 1
ATOM 861 C CA . SER A 1 111 ? -13.819 13.931 10.394 1.00 85.25 111 SER A CA 1
ATOM 862 C C . SER A 1 111 ? -13.437 13.153 11.658 1.00 85.25 111 SER A C 1
ATOM 864 O O . SER A 1 111 ? -13.144 13.767 12.683 1.00 85.25 111 SER A O 1
ATOM 866 N N . ALA A 1 112 ? -13.405 11.816 11.616 1.00 86.50 112 ALA A N 1
ATOM 867 C CA . ALA A 1 112 ? -13.070 11.025 12.794 1.00 86.50 112 ALA A CA 1
ATOM 868 C C . ALA A 1 112 ? -11.578 11.132 13.126 1.00 86.50 112 ALA A C 1
ATOM 870 O O . ALA A 1 112 ? -10.705 11.032 12.255 1.00 86.50 112 ALA A O 1
ATOM 871 N N . ALA A 1 113 ? -11.282 11.296 14.414 1.00 86.88 113 ALA A N 1
ATOM 872 C CA . ALA A 1 113 ? -9.917 11.264 14.909 1.00 86.88 113 ALA A CA 1
ATOM 873 C C . ALA A 1 113 ? -9.310 9.870 14.687 1.00 86.88 113 ALA A C 1
ATOM 875 O O . ALA A 1 113 ? -9.907 8.854 15.048 1.00 86.88 113 ALA A O 1
ATOM 876 N N . LEU A 1 114 ? -8.096 9.832 14.132 1.00 89.06 114 LEU A N 1
ATOM 877 C CA . LEU A 1 114 ? -7.286 8.618 14.047 1.00 89.06 114 LEU A CA 1
ATOM 878 C C . LEU A 1 114 ? -6.714 8.303 15.433 1.00 89.06 114 LEU A C 1
ATOM 880 O O . LEU A 1 114 ? -5.540 8.544 15.702 1.00 89.06 114 LEU A O 1
ATOM 884 N N . GLN A 1 115 ? -7.568 7.831 16.335 1.00 90.50 115 GLN A N 1
ATOM 885 C CA . GLN A 1 115 ? -7.210 7.465 17.700 1.00 90.50 115 GLN A CA 1
ATOM 886 C C . GLN A 1 115 ? -7.699 6.062 18.028 1.00 90.50 115 GLN A C 1
ATOM 888 O O . GLN A 1 115 ? -8.728 5.620 17.519 1.00 90.50 115 GLN A O 1
ATOM 893 N N . CYS A 1 116 ? -6.970 5.376 18.897 1.00 89.12 116 CYS A N 1
ATOM 894 C CA . CYS A 1 116 ? -7.365 4.068 19.396 1.00 89.12 116 CYS A CA 1
ATOM 895 C C . CYS A 1 116 ? -8.633 4.185 20.247 1.00 89.12 116 CYS A C 1
ATOM 897 O O . CYS A 1 116 ? -8.720 5.031 21.130 1.00 89.12 116 CYS A O 1
ATOM 899 N N . TYR A 1 117 ? -9.616 3.324 20.007 1.00 90.25 117 TYR A N 1
ATOM 900 C CA . TYR A 1 117 ? -10.898 3.328 20.714 1.00 90.25 117 TYR A CA 1
ATOM 901 C C . TYR A 1 117 ? -10.792 2.716 22.114 1.00 90.25 117 TYR A C 1
ATOM 903 O O . TYR A 1 117 ? -11.748 2.819 22.880 1.00 90.25 117 TYR A O 1
ATOM 911 N N . LEU A 1 118 ? -9.646 2.100 22.434 1.00 86.88 118 LEU A N 1
ATOM 912 C CA . LEU A 1 118 ? -9.364 1.569 23.761 1.00 86.88 118 LEU A CA 1
ATOM 913 C C . LEU A 1 118 ? -8.596 2.574 24.632 1.00 86.88 118 LEU A C 1
ATOM 915 O O . LEU A 1 118 ? -9.084 3.015 25.668 1.00 86.88 118 LEU A O 1
ATOM 919 N N . CYS A 1 119 ? -7.398 2.979 24.199 1.00 85.56 119 CYS A N 1
ATOM 920 C CA . CYS A 1 119 ? -6.524 3.852 24.993 1.00 85.56 119 CYS A CA 1
ATOM 921 C C . CYS A 1 119 ? -6.676 5.354 24.689 1.00 85.56 119 CYS A C 1
ATOM 923 O O . CYS A 1 119 ? -6.063 6.177 25.367 1.00 85.56 119 CYS A O 1
ATOM 925 N N . HIS A 1 120 ? -7.443 5.724 23.657 1.00 87.75 120 HIS A N 1
ATOM 926 C CA . HIS A 1 120 ? -7.663 7.104 23.183 1.00 87.75 120 HIS A CA 1
ATOM 927 C C . HIS A 1 120 ? -6.418 7.870 22.725 1.00 87.75 120 HIS A C 1
ATOM 929 O O . HIS A 1 120 ? -6.513 9.050 22.386 1.00 87.75 120 HIS A O 1
ATOM 935 N N . LYS A 1 121 ? -5.249 7.223 22.646 1.00 85.38 121 LYS A N 1
ATOM 936 C CA . LYS A 1 121 ? -4.049 7.829 22.056 1.00 85.38 121 LYS A CA 1
ATOM 937 C C . LYS A 1 121 ? -4.205 7.946 20.539 1.00 85.38 121 LYS A C 1
ATOM 939 O O . LYS A 1 121 ? -4.749 7.053 19.883 1.00 85.38 121 LYS A O 1
ATOM 944 N N . LYS A 1 122 ? -3.736 9.069 19.994 1.00 87.69 122 LYS A N 1
ATOM 945 C CA . LYS A 1 122 ? -3.793 9.394 18.563 1.00 87.69 122 LYS A CA 1
ATOM 946 C C . LYS A 1 122 ? -2.627 8.754 17.814 1.00 87.69 122 LYS A C 1
ATOM 948 O O . LYS A 1 122 ? -1.508 8.753 18.314 1.00 87.69 122 LYS A O 1
ATOM 953 N N . GLY A 1 123 ? -2.894 8.297 16.593 1.00 83.19 123 GLY A N 1
ATOM 954 C CA . GLY A 1 123 ? -1.896 7.744 15.681 1.00 83.19 123 GLY A CA 1
ATOM 955 C C . GLY A 1 123 ? -1.227 6.475 16.202 1.00 83.19 123 GLY A C 1
ATOM 956 O O . GLY A 1 123 ? -1.659 5.890 17.188 1.00 83.19 123 GLY A O 1
ATOM 957 N N . THR A 1 124 ? -0.177 6.043 15.512 1.00 80.50 124 THR A N 1
ATOM 958 C CA . THR A 1 124 ? 0.721 4.967 15.959 1.00 80.50 124 THR A CA 1
ATOM 959 C C . THR A 1 124 ? 1.641 5.487 17.059 1.00 80.50 124 THR A C 1
ATOM 961 O O . THR A 1 124 ? 2.135 6.610 16.968 1.00 80.50 124 THR A O 1
ATOM 964 N N . THR A 1 125 ? 1.900 4.675 18.081 1.00 77.81 125 THR A N 1
ATOM 965 C CA . THR A 1 125 ? 2.783 5.032 19.198 1.00 77.81 125 THR A CA 1
ATOM 966 C C . THR A 1 125 ? 3.841 3.955 19.423 1.00 77.81 125 THR A C 1
ATOM 968 O O . THR A 1 125 ? 3.681 2.809 19.016 1.00 77.81 125 THR A O 1
ATOM 971 N N . VAL A 1 126 ? 4.940 4.315 20.092 1.00 78.19 126 VAL A N 1
ATOM 972 C CA . VAL A 1 126 ? 6.049 3.377 20.351 1.00 78.19 126 VAL A CA 1
ATOM 973 C C . VAL A 1 126 ? 5.643 2.270 21.329 1.00 78.19 126 VAL A C 1
ATOM 975 O O . VAL A 1 126 ? 5.998 1.116 21.126 1.00 78.19 126 VAL A O 1
ATOM 978 N N . ARG A 1 127 ? 4.894 2.608 22.391 1.00 80.38 127 ARG A N 1
ATOM 979 C CA . ARG A 1 127 ? 4.526 1.656 23.455 1.00 80.38 127 ARG A CA 1
ATOM 980 C C . ARG A 1 127 ? 3.340 0.771 23.084 1.00 80.38 127 ARG A C 1
ATOM 982 O O . ARG A 1 127 ? 3.367 -0.431 23.323 1.00 80.38 127 ARG A O 1
ATOM 989 N N . GLU A 1 128 ? 2.281 1.364 22.543 1.00 81.06 128 GLU A N 1
ATOM 990 C CA . GLU A 1 128 ? 1.058 0.630 22.200 1.00 81.06 128 GLU A CA 1
ATOM 991 C C . GLU A 1 128 ? 1.134 0.010 20.799 1.00 81.06 128 GLU A C 1
ATOM 993 O O . GLU A 1 128 ? 0.369 -0.900 20.493 1.00 81.06 128 GLU A O 1
ATOM 998 N N . GLY A 1 129 ? 2.078 0.463 19.972 1.00 82.12 129 GLY A N 1
ATOM 999 C CA . GLY A 1 129 ? 2.345 -0.076 18.651 1.00 82.12 129 GLY A CA 1
ATOM 1000 C C . GLY A 1 129 ? 1.519 0.579 17.547 1.00 82.12 129 GLY A C 1
ATOM 1001 O O . GLY A 1 129 ? 1.035 1.710 17.656 1.00 82.12 129 GLY A O 1
ATOM 1002 N N . SER A 1 130 ? 1.401 -0.133 16.426 1.00 84.06 130 SER A N 1
ATOM 1003 C CA . SER A 1 130 ? 0.757 0.381 15.212 1.00 84.06 130 SER A CA 1
ATOM 1004 C C . SER A 1 130 ? -0.752 0.500 15.383 1.00 84.06 130 SER A C 1
ATOM 1006 O O . SER A 1 130 ? -1.391 -0.416 15.899 1.00 84.06 130 SER A O 1
ATOM 1008 N N . LEU A 1 131 ? -1.330 1.618 14.933 1.00 84.56 131 LEU A N 1
ATOM 1009 C CA . LEU A 1 131 ? -2.779 1.807 14.916 1.00 84.56 131 LEU A CA 1
ATOM 1010 C C . LEU A 1 131 ? -3.382 1.020 13.748 1.00 84.56 131 LEU A C 1
ATOM 1012 O O . LEU A 1 131 ? -3.072 1.283 12.588 1.00 84.56 131 LEU A O 1
ATOM 1016 N N . LEU A 1 132 ? -4.249 0.062 14.053 1.00 87.38 132 LEU A N 1
ATOM 1017 C CA . LEU A 1 132 ? -4.882 -0.818 13.076 1.00 87.38 132 LEU A CA 1
ATOM 1018 C C . LEU A 1 132 ? -6.380 -0.513 13.005 1.00 87.38 132 LEU A C 1
ATOM 1020 O O . LEU A 1 132 ? -6.987 -0.085 13.990 1.00 87.38 132 LEU A O 1
ATOM 1024 N N . CYS A 1 133 ? -6.990 -0.729 11.839 1.00 86.00 133 CYS A N 1
ATOM 1025 C CA . CYS A 1 133 ? -8.439 -0.659 11.700 1.00 86.00 133 CYS A CA 1
ATOM 1026 C C . CYS A 1 133 ? -9.022 -2.059 11.567 1.00 86.00 133 CYS A C 1
ATOM 1028 O O . CYS A 1 133 ? -8.521 -2.863 10.787 1.00 86.00 133 CYS A O 1
ATOM 1030 N N . PHE A 1 134 ? -10.102 -2.325 12.296 1.00 89.06 134 PHE A N 1
ATOM 1031 C CA . PHE A 1 134 ? -10.830 -3.583 12.251 1.00 89.06 134 PHE A CA 1
ATOM 1032 C C . PHE A 1 134 ? -12.285 -3.356 11.852 1.00 89.06 134 PHE A C 1
ATOM 1034 O O . PHE A 1 134 ? -12.925 -2.399 12.294 1.00 89.06 134 PHE A O 1
ATOM 1041 N N . GLN A 1 135 ? -12.812 -4.254 11.026 1.00 84.62 135 GLN A N 1
ATOM 1042 C CA . GLN A 1 135 ? -14.161 -4.226 10.488 1.00 84.62 135 GLN A CA 1
ATOM 1043 C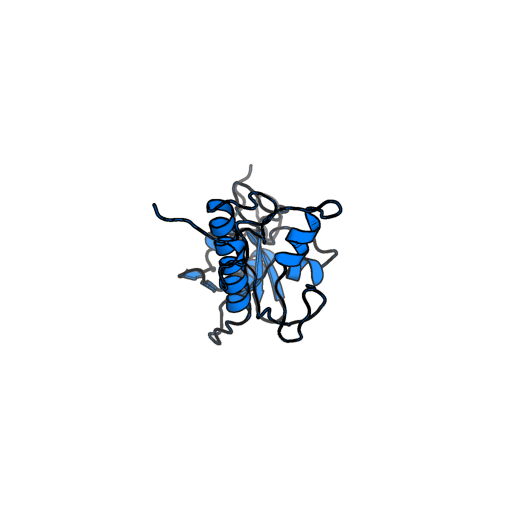 C . GLN A 1 135 ? -14.936 -5.485 10.883 1.00 84.62 135 GLN A C 1
ATOM 1045 O O . GLN A 1 135 ? -14.508 -6.607 10.610 1.00 84.62 135 GLN A O 1
ATOM 1050 N N . ARG A 1 136 ? -16.141 -5.284 11.428 1.00 84.62 136 ARG A N 1
ATOM 1051 C CA . ARG A 1 136 ? -17.144 -6.338 11.641 1.00 84.62 136 ARG A CA 1
ATOM 1052 C C . ARG A 1 136 ? -18.492 -5.874 11.102 1.00 84.62 136 ARG A C 1
ATOM 1054 O O . ARG A 1 136 ? -19.131 -4.988 11.674 1.00 84.62 136 ARG A O 1
ATOM 1061 N N . GLY A 1 137 ? -18.925 -6.455 9.984 1.00 80.19 137 GLY A N 1
ATOM 1062 C CA . GLY A 1 137 ? -20.093 -5.959 9.251 1.00 80.19 137 GLY A CA 1
ATOM 1063 C C . GLY A 1 137 ? -19.895 -4.497 8.830 1.00 80.19 137 GLY A C 1
ATOM 1064 O O . GLY A 1 137 ? -18.899 -4.167 8.187 1.00 80.19 137 GLY A O 1
ATOM 1065 N N . ALA A 1 138 ? -20.817 -3.617 9.228 1.00 80.81 138 ALA A N 1
ATOM 1066 C CA . ALA A 1 138 ? -20.729 -2.176 8.974 1.00 80.81 138 ALA A CA 1
ATOM 1067 C C . ALA A 1 138 ? -19.861 -1.407 9.992 1.00 80.81 138 ALA A C 1
ATOM 1069 O O . ALA A 1 138 ? -19.521 -0.249 9.755 1.00 80.81 138 ALA A O 1
ATOM 1070 N N . ARG A 1 139 ? -19.505 -2.014 11.134 1.00 84.75 139 ARG A N 1
ATOM 1071 C CA . ARG A 1 139 ? -18.761 -1.323 12.198 1.00 84.75 139 ARG A CA 1
ATOM 1072 C C . ARG A 1 139 ? -17.270 -1.325 11.895 1.00 84.75 139 ARG A C 1
ATOM 1074 O O . ARG A 1 139 ? -16.703 -2.379 11.615 1.00 84.75 139 ARG A O 1
ATOM 1081 N N . LEU A 1 140 ? -16.659 -0.152 12.037 1.00 88.50 140 LEU A N 1
ATOM 1082 C CA . LEU A 1 140 ? -15.217 0.056 11.985 1.00 88.50 140 LEU A CA 1
ATOM 1083 C C . LEU A 1 140 ? -14.717 0.531 13.344 1.00 88.50 140 LEU A C 1
ATOM 1085 O O . LEU A 1 140 ? -15.318 1.417 13.952 1.00 88.50 140 LEU A O 1
ATOM 1089 N N . VAL A 1 141 ? -13.618 -0.046 13.812 1.00 91.25 141 VAL A N 1
ATOM 1090 C CA . VAL A 1 141 ? -12.952 0.363 15.051 1.00 91.25 141 VAL A CA 1
ATOM 1091 C C . VAL A 1 141 ? -11.463 0.539 14.800 1.00 91.25 141 VAL A C 1
ATOM 1093 O O . VAL A 1 141 ? -10.874 -0.181 13.996 1.00 91.25 141 VAL A O 1
ATOM 1096 N N . LEU A 1 142 ? -10.862 1.514 15.474 1.00 92.06 142 LEU A N 1
ATOM 1097 C CA . LEU A 1 142 ? -9.421 1.732 15.462 1.00 92.06 142 LEU A CA 1
ATOM 1098 C C . LEU A 1 142 ? -8.842 1.240 16.778 1.00 92.06 142 LEU A C 1
ATOM 1100 O O . LEU A 1 142 ? -9.306 1.660 17.834 1.00 92.06 142 LEU A O 1
ATOM 1104 N N . VAL A 1 143 ? -7.845 0.365 16.735 1.00 90.56 143 VAL A N 1
ATOM 1105 C CA . VAL A 1 143 ? -7.208 -0.188 17.935 1.00 90.56 143 VAL A CA 1
ATOM 1106 C C . VAL A 1 143 ? -5.718 -0.385 17.658 1.00 90.56 143 VAL A C 1
ATOM 1108 O O . VAL A 1 143 ? -5.346 -0.818 16.570 1.00 90.56 143 VAL A O 1
ATOM 1111 N N . HIS A 1 144 ? -4.845 -0.035 18.606 1.00 90.25 144 HIS A N 1
ATOM 1112 C CA . HIS A 1 144 ? -3.420 -0.375 18.495 1.00 90.25 144 HIS A CA 1
ATOM 1113 C C . HIS A 1 144 ? -3.203 -1.886 18.589 1.00 90.25 144 HIS A C 1
ATOM 1115 O O . HIS A 1 144 ? -3.961 -2.541 19.302 1.00 90.25 144 HIS A O 1
ATOM 1121 N N . ASN A 1 145 ? -2.167 -2.439 17.947 1.00 86.75 145 ASN A N 1
ATOM 1122 C CA . ASN A 1 145 ? -1.919 -3.887 18.010 1.00 86.75 145 ASN A CA 1
ATOM 1123 C C . ASN A 1 145 ? -1.832 -4.379 19.468 1.00 86.75 145 ASN A C 1
ATOM 1125 O O . ASN A 1 145 ? -2.585 -5.278 19.824 1.00 86.75 145 ASN A O 1
ATOM 1129 N N . ASN A 1 146 ? -1.047 -3.719 20.330 1.00 87.75 146 ASN A N 1
ATOM 1130 C CA . ASN A 1 146 ? -0.879 -4.154 21.717 1.00 87.75 146 ASN A CA 1
ATOM 1131 C C . ASN A 1 146 ? -2.168 -3.945 22.522 1.00 87.75 146 ASN A C 1
ATOM 1133 O O . ASN A 1 146 ? -2.510 -4.759 23.370 1.00 87.75 146 ASN A O 1
ATOM 1137 N N . CYS A 1 147 ? -2.933 -2.880 22.245 1.00 87.31 147 CYS A N 1
ATOM 1138 C CA . CYS A 1 147 ? -4.223 -2.673 22.910 1.00 87.31 147 CYS A CA 1
ATOM 1139 C C . CYS A 1 147 ? -5.229 -3.775 22.560 1.00 87.31 147 CYS A C 1
ATOM 1141 O O . CYS A 1 147 ? -5.994 -4.193 23.425 1.00 87.31 147 CYS A O 1
ATOM 1143 N N . GLY A 1 148 ? -5.248 -4.235 21.309 1.00 89.44 148 GLY A N 1
ATOM 1144 C CA . GLY A 1 148 ? -6.078 -5.361 20.895 1.00 89.44 148 GLY A CA 1
ATOM 1145 C C . GLY A 1 148 ? -5.589 -6.663 21.520 1.00 89.44 148 GLY A C 1
ATOM 1146 O O . GLY A 1 148 ? -6.374 -7.366 22.137 1.00 89.44 148 GLY A O 1
ATOM 1147 N N . GLU A 1 149 ? -4.296 -6.951 21.400 1.00 88.00 149 GLU A N 1
ATOM 1148 C CA . GLU A 1 149 ? -3.679 -8.217 21.810 1.00 88.00 149 GLU A CA 1
ATOM 1149 C C . GLU A 1 149 ? -3.740 -8.449 23.324 1.00 88.00 149 GLU A C 1
ATOM 1151 O O . GLU A 1 149 ? -3.941 -9.574 23.767 1.00 88.00 149 GLU A O 1
ATOM 1156 N N . TYR A 1 150 ? -3.642 -7.384 24.123 1.00 87.88 150 TYR A N 1
ATOM 1157 C CA . TYR A 1 150 ? -3.729 -7.465 25.585 1.00 87.88 150 TYR A CA 1
ATOM 1158 C C . TYR A 1 150 ? -5.164 -7.377 26.123 1.00 87.88 150 TYR A C 1
ATOM 1160 O O . TYR A 1 150 ? -5.366 -7.382 27.338 1.00 87.88 150 TYR A O 1
ATOM 1168 N N . SER A 1 151 ? -6.174 -7.271 25.254 1.00 87.25 151 SER A N 1
ATOM 1169 C CA . SER A 1 151 ? -7.573 -7.263 25.688 1.00 87.25 151 SER A CA 1
ATOM 1170 C C . SER A 1 151 ? -8.049 -8.690 25.995 1.00 87.25 151 SER A C 1
ATOM 1172 O O . SER A 1 151 ? -7.885 -9.573 25.158 1.00 87.25 151 SER A O 1
ATOM 1174 N N . PRO A 1 152 ? -8.697 -8.941 27.148 1.00 84.75 152 PRO A N 1
ATOM 1175 C CA . PRO A 1 152 ? -8.956 -10.300 27.639 1.00 84.75 152 PRO A CA 1
ATOM 1176 C C . PRO A 1 152 ? -9.959 -11.103 26.797 1.00 84.75 152 PRO A C 1
ATOM 1178 O O . PRO A 1 152 ? -9.982 -12.328 26.862 1.00 84.75 152 PRO A O 1
ATOM 1181 N N . GLU A 1 153 ? -10.806 -10.431 26.020 1.00 83.94 153 GLU A N 1
ATOM 1182 C CA . GLU A 1 153 ? -11.768 -11.071 25.112 1.00 83.94 153 GLU A CA 1
ATOM 1183 C C . GLU A 1 153 ? -11.265 -11.214 23.668 1.00 83.94 153 GLU A C 1
ATOM 1185 O O . GLU A 1 153 ? -11.973 -11.789 22.838 1.00 83.94 153 GLU A O 1
ATOM 1190 N N . VAL A 1 154 ? -10.084 -10.676 23.350 1.00 89.25 154 VAL A N 1
ATOM 1191 C CA . VAL A 1 154 ? -9.518 -10.726 22.001 1.00 89.25 154 VAL A CA 1
ATOM 1192 C C . VAL A 1 154 ? -8.656 -11.969 21.862 1.00 89.25 154 VAL A C 1
ATOM 1194 O O . VAL A 1 154 ? -7.773 -12.235 22.668 1.00 89.25 154 VAL A O 1
ATOM 1197 N N . GLU A 1 155 ? -8.902 -12.730 20.801 1.00 87.56 155 GLU A N 1
ATOM 1198 C CA . GLU A 1 155 ? -8.112 -13.910 20.463 1.00 87.56 155 GLU A CA 1
ATOM 1199 C C . GLU A 1 155 ? -7.354 -13.644 19.158 1.00 87.56 155 GLU A C 1
ATOM 1201 O O . GLU A 1 155 ? -7.959 -13.278 18.142 1.00 87.56 155 GLU A O 1
ATOM 1206 N N . VAL A 1 156 ? -6.032 -13.835 19.188 1.00 83.69 156 VAL A N 1
ATOM 1207 C CA . VAL A 1 156 ? -5.150 -13.699 18.022 1.00 83.69 156 VAL A CA 1
ATOM 1208 C C . VAL A 1 156 ? -4.509 -15.051 17.730 1.00 83.69 156 VAL A C 1
ATOM 1210 O O . VAL A 1 156 ? -3.760 -15.579 18.547 1.00 83.69 156 VAL A O 1
ATOM 1213 N N . ARG A 1 157 ? -4.802 -15.632 16.562 1.00 77.75 157 ARG A N 1
ATOM 1214 C CA . ARG A 1 157 ? -4.169 -16.878 16.091 1.00 77.75 157 ARG A CA 1
ATOM 1215 C C . ARG A 1 157 ? -3.707 -16.714 14.656 1.00 77.75 157 ARG A C 1
ATOM 1217 O O . ARG A 1 157 ? -4.520 -16.386 13.798 1.00 77.75 157 ARG A O 1
ATOM 1224 N N . GLU A 1 158 ? -2.420 -16.946 14.396 1.00 72.12 158 GLU A N 1
ATOM 1225 C CA . GLU A 1 158 ? -1.840 -16.912 13.039 1.00 72.12 158 GLU A CA 1
ATOM 1226 C C . GLU A 1 158 ? -2.171 -15.612 12.269 1.00 72.12 158 GLU A C 1
ATOM 1228 O O . GLU A 1 158 ? -2.483 -15.624 11.080 1.00 72.12 158 GLU A O 1
ATOM 1233 N N . GLY A 1 159 ? -2.178 -14.468 12.965 1.00 68.06 159 GLY A N 1
ATOM 1234 C CA . GLY A 1 159 ? -2.520 -13.162 12.384 1.00 68.06 159 GLY A CA 1
ATOM 1235 C C . GLY A 1 159 ? -4.019 -12.914 12.152 1.00 68.06 159 GLY A C 1
ATOM 1236 O O . GLY A 1 159 ? -4.392 -11.831 11.699 1.00 68.06 159 GLY A O 1
ATOM 1237 N N . LYS A 1 160 ? -4.897 -13.869 12.484 1.00 77.00 160 LYS A N 1
ATOM 1238 C CA . LYS A 1 160 ? -6.352 -13.675 12.505 1.00 77.00 160 LYS A CA 1
ATOM 1239 C C . LYS A 1 160 ? -6.789 -13.126 13.855 1.00 77.00 160 LYS A C 1
ATOM 1241 O O . LYS A 1 160 ? -6.445 -13.685 14.894 1.00 77.00 160 LYS A O 1
ATOM 1246 N N . TRP A 1 161 ? -7.601 -12.075 13.814 1.00 84.81 161 TRP A N 1
ATOM 1247 C CA . TRP A 1 161 ? -8.125 -11.409 14.999 1.00 84.81 161 TRP A CA 1
ATOM 1248 C C . TRP A 1 161 ? -9.604 -11.713 15.208 1.00 84.81 161 TRP A C 1
ATOM 1250 O O . TRP A 1 161 ? -10.395 -11.713 14.261 1.00 84.81 161 TRP A O 1
ATOM 1260 N N . LYS A 1 162 ? -9.996 -11.927 16.460 1.00 87.88 162 LYS A N 1
ATOM 1261 C CA . LYS A 1 162 ? -11.370 -12.248 16.838 1.00 87.88 162 LYS A CA 1
ATOM 1262 C C . LYS A 1 162 ? -11.822 -11.377 18.003 1.00 87.88 162 LYS A C 1
ATOM 1264 O O . LYS A 1 162 ? -11.071 -11.163 18.946 1.00 87.88 162 LYS A O 1
ATOM 1269 N N . ASP A 1 163 ? -13.070 -10.921 17.928 1.00 89.12 163 ASP A N 1
ATOM 1270 C CA . ASP A 1 163 ? -13.781 -10.218 19.002 1.00 89.12 163 ASP A CA 1
ATOM 1271 C C . ASP A 1 163 ? -13.179 -8.877 19.487 1.00 89.12 163 ASP A C 1
ATOM 1273 O O . ASP A 1 163 ? -13.587 -8.349 20.520 1.00 89.12 163 ASP A O 1
ATOM 1277 N N . ILE A 1 164 ? -12.356 -8.214 18.673 1.00 89.88 164 ILE A N 1
ATOM 1278 C CA . ILE A 1 164 ? -11.913 -6.823 18.880 1.00 89.88 164 ILE A CA 1
ATOM 1279 C C . ILE A 1 164 ? -13.096 -5.858 18.924 1.00 89.88 164 ILE A C 1
ATOM 1281 O O . ILE A 1 164 ? -13.169 -4.982 19.785 1.00 89.88 164 ILE A O 1
ATOM 1285 N N . VAL A 1 165 ? -14.054 -5.983 18.004 1.00 89.88 165 VAL A N 1
ATOM 1286 C CA . VAL A 1 165 ? -15.218 -5.084 18.001 1.00 89.88 165 VAL A CA 1
ATOM 1287 C C . VAL A 1 165 ? -16.062 -5.299 19.261 1.00 89.88 165 VAL A C 1
ATOM 1289 O O . VAL A 1 165 ? -16.644 -4.341 19.775 1.00 89.88 165 VAL A O 1
ATOM 1292 N N . LYS A 1 166 ? -16.102 -6.528 19.799 1.00 88.69 166 LYS A N 1
ATOM 1293 C CA . LYS A 1 166 ? -16.732 -6.799 21.099 1.00 88.69 166 LYS A CA 1
ATOM 1294 C C . LYS A 1 166 ? -15.942 -6.152 22.235 1.00 88.69 166 LYS A C 1
ATOM 1296 O O . LYS A 1 166 ? -16.569 -5.481 23.050 1.00 88.69 166 LYS A O 1
ATOM 1301 N N . ALA A 1 167 ? -14.615 -6.275 22.233 1.00 89.62 167 ALA A N 1
ATOM 1302 C CA . ALA A 1 167 ? -13.723 -5.643 23.205 1.00 89.62 167 ALA A CA 1
ATOM 1303 C C . ALA A 1 167 ? -13.952 -4.133 23.286 1.00 89.62 167 ALA A C 1
ATOM 1305 O O . ALA A 1 167 ? -14.196 -3.577 24.352 1.00 89.62 167 ALA A O 1
ATOM 1306 N N . VAL A 1 168 ? -14.004 -3.467 22.133 1.00 90.12 168 VAL A N 1
ATOM 1307 C CA . VAL A 1 168 ? -14.268 -2.026 22.050 1.00 90.12 168 VAL A CA 1
ATOM 1308 C C . VAL A 1 168 ? -15.662 -1.669 22.567 1.00 90.12 168 VAL A C 1
ATOM 1310 O O . VAL A 1 168 ? -15.822 -0.681 23.282 1.00 90.12 168 VAL A O 1
ATOM 1313 N N . ASN A 1 169 ? -16.693 -2.444 22.221 1.00 88.31 169 ASN A N 1
ATOM 1314 C CA . ASN A 1 169 ? -18.049 -2.184 22.713 1.00 88.31 169 ASN A CA 1
ATOM 1315 C C . ASN A 1 169 ? -18.157 -2.390 24.231 1.00 88.31 169 ASN A C 1
ATOM 1317 O O . ASN A 1 169 ? -18.822 -1.598 24.893 1.00 88.31 169 ASN A O 1
ATOM 1321 N N . ARG A 1 170 ? -17.480 -3.408 24.772 1.00 86.12 170 ARG A N 1
ATOM 1322 C CA . ARG A 1 170 ? -17.375 -3.654 26.212 1.00 86.12 170 ARG A CA 1
ATOM 1323 C C . ARG A 1 170 ? -16.617 -2.520 26.903 1.00 86.12 170 ARG A C 1
ATOM 1325 O O . ARG A 1 170 ? -17.127 -1.954 27.862 1.00 86.12 170 ARG A O 1
ATOM 1332 N N . GLY A 1 171 ? -15.455 -2.128 26.381 1.00 83.81 171 GLY A N 1
ATOM 1333 C CA . GLY A 1 171 ? -14.636 -1.041 26.922 1.00 83.81 171 GLY A CA 1
ATOM 1334 C C . GLY A 1 171 ? -15.395 0.284 27.003 1.00 83.81 171 GLY A C 1
ATOM 1335 O O . GLY A 1 171 ? -15.268 1.002 27.987 1.00 83.81 171 GLY A O 1
ATOM 1336 N N . LYS A 1 172 ? -16.271 0.585 26.034 1.00 83.06 172 LYS A N 1
ATOM 1337 C CA . LYS A 1 172 ? -17.156 1.766 26.085 1.00 83.06 172 LYS A CA 1
ATOM 1338 C C . LYS A 1 172 ? -18.132 1.768 27.266 1.00 83.06 172 LYS A C 1
ATOM 1340 O O . LYS A 1 172 ? -18.566 2.842 27.664 1.00 83.06 172 LYS A O 1
ATOM 1345 N N . GLN A 1 173 ? -18.500 0.601 27.787 1.00 82.06 173 GLN A N 1
ATOM 1346 C CA . GLN A 1 173 ? -19.393 0.467 28.942 1.00 82.06 173 GLN A CA 1
ATOM 1347 C C . GLN A 1 173 ? -18.632 0.462 30.275 1.00 82.06 173 GLN A C 1
ATOM 1349 O O . GLN A 1 173 ? -19.241 0.659 31.322 1.00 82.06 173 GLN A O 1
ATOM 1354 N N . ILE A 1 174 ? -17.313 0.248 30.250 1.00 78.50 174 ILE A N 1
ATOM 1355 C CA . ILE A 1 174 ? -16.473 0.191 31.447 1.00 78.50 174 ILE A CA 1
ATOM 1356 C C . ILE A 1 174 ? -15.843 1.562 31.678 1.00 78.50 174 ILE A C 1
ATOM 1358 O O . ILE A 1 174 ? -15.038 2.033 30.877 1.00 78.50 174 ILE A O 1
ATOM 1362 N N . ILE A 1 175 ? -16.190 2.188 32.801 1.00 76.12 175 ILE A N 1
ATOM 1363 C CA . ILE A 1 175 ? -15.605 3.454 33.243 1.00 76.12 175 ILE A CA 1
ATOM 1364 C C . ILE A 1 175 ? -14.419 3.143 34.155 1.00 76.12 175 ILE A C 1
ATOM 1366 O O . ILE A 1 175 ? -14.548 2.397 35.125 1.00 76.12 175 ILE A O 1
ATOM 1370 N N . CYS A 1 176 ? -13.253 3.715 33.857 1.00 72.44 176 CYS A N 1
ATOM 1371 C CA . CYS A 1 176 ? -12.097 3.597 34.736 1.00 72.44 176 CYS A CA 1
ATOM 1372 C C . CYS A 1 176 ? -12.356 4.322 36.065 1.00 72.44 176 CYS A C 1
ATOM 1374 O O . CYS A 1 176 ? -12.663 5.512 36.065 1.00 72.44 176 CYS A O 1
ATOM 1376 N N . SER A 1 177 ? -12.153 3.637 37.191 1.00 72.25 177 SER A N 1
ATOM 1377 C CA . SER A 1 177 ? -12.288 4.226 38.531 1.00 72.25 177 SER A CA 1
ATOM 1378 C C . SER A 1 177 ? -11.250 5.313 38.837 1.00 72.25 177 SER A C 1
ATOM 1380 O O . SER A 1 177 ? -11.511 6.170 39.671 1.00 72.25 177 SER A O 1
ATOM 1382 N N . ILE A 1 178 ? -10.092 5.297 38.163 1.00 69.31 178 ILE A N 1
ATOM 1383 C CA . ILE A 1 178 ? -8.996 6.252 38.395 1.00 69.31 178 ILE A CA 1
ATOM 1384 C C . ILE A 1 178 ? -9.189 7.525 37.567 1.00 69.31 178 ILE A C 1
ATOM 1386 O O . ILE A 1 178 ? -9.159 8.626 38.102 1.00 69.31 178 ILE A O 1
ATOM 1390 N N . CYS A 1 179 ? -9.367 7.396 36.249 1.00 72.75 179 CYS A N 1
ATOM 1391 C CA . CYS A 1 179 ? -9.410 8.557 35.353 1.00 72.75 179 CYS A CA 1
ATOM 1392 C C . CYS A 1 179 ? -10.823 8.953 34.898 1.00 72.75 179 CYS A C 1
ATOM 1394 O O . CYS A 1 179 ? -10.965 9.931 34.166 1.00 72.75 179 CYS A O 1
ATOM 1396 N N . GLY A 1 180 ? -11.857 8.183 35.258 1.00 72.25 180 GLY A N 1
ATOM 1397 C CA . GLY A 1 180 ? -13.255 8.439 34.889 1.00 72.25 180 GLY A CA 1
ATOM 1398 C C . GLY A 1 180 ? -13.572 8.277 33.398 1.00 72.25 180 GLY A C 1
ATOM 1399 O O . GLY A 1 180 ? -14.700 8.524 32.978 1.00 72.25 180 GLY A O 1
ATOM 1400 N N . LYS A 1 181 ? -12.601 7.874 32.569 1.00 74.25 181 LYS A N 1
ATOM 1401 C CA . LYS A 1 181 ? -12.787 7.705 31.122 1.00 74.25 181 LYS A CA 1
ATOM 1402 C C . LYS A 1 181 ? -13.242 6.285 30.800 1.00 74.25 181 LYS A C 1
ATOM 1404 O O . LYS A 1 181 ? -12.723 5.318 31.358 1.00 74.25 181 LYS A O 1
ATOM 1409 N N . ALA A 1 182 ? -14.187 6.171 29.870 1.00 75.44 182 ALA A N 1
ATOM 1410 C CA . ALA A 1 182 ? -14.583 4.897 29.280 1.00 75.44 182 ALA A CA 1
ATOM 1411 C C . ALA A 1 182 ? -13.643 4.504 28.132 1.00 75.44 182 ALA A C 1
ATOM 1413 O O . ALA A 1 182 ? -13.054 5.377 27.497 1.00 75.44 182 ALA A O 1
ATOM 1414 N N . GLY A 1 183 ? -13.525 3.213 27.824 1.00 70.56 183 GLY A N 1
ATOM 1415 C CA . GLY A 1 183 ? -12.801 2.698 26.653 1.00 70.56 183 GLY A CA 1
ATOM 1416 C C . GLY A 1 183 ? -11.658 1.736 26.971 1.00 70.56 183 GLY A C 1
ATOM 1417 O O . GLY A 1 183 ? -11.342 0.904 26.134 1.00 70.56 183 GLY A O 1
ATOM 1418 N N . ALA A 1 184 ? -11.070 1.770 28.166 1.00 65.50 184 ALA A N 1
ATOM 1419 C CA . ALA A 1 184 ? -9.935 0.904 28.488 1.00 65.50 184 ALA A CA 1
ATOM 1420 C C . ALA A 1 184 ? -10.359 -0.574 28.638 1.00 65.50 184 ALA A C 1
ATOM 1422 O O . ALA A 1 184 ? -11.311 -0.875 29.355 1.00 65.50 184 ALA A O 1
ATOM 1423 N N . SER A 1 185 ? -9.643 -1.497 27.985 1.00 64.25 185 SER A N 1
ATOM 1424 C CA . SER A 1 185 ? -9.838 -2.950 28.142 1.00 64.25 185 SER A CA 1
ATOM 1425 C C . SER A 1 185 ? -9.132 -3.523 29.377 1.00 64.25 185 SER A C 1
ATOM 1427 O O . SER A 1 185 ? -9.591 -4.510 29.947 1.00 64.25 185 SER A O 1
ATOM 1429 N N . VAL A 1 186 ? -8.062 -2.868 29.837 1.00 58.66 186 VAL A N 1
ATOM 1430 C CA . VAL A 1 186 ? -7.380 -3.125 31.113 1.00 58.66 186 VAL A CA 1
ATOM 1431 C C . VAL A 1 186 ? -7.221 -1.785 31.833 1.00 58.66 186 VAL A C 1
ATOM 1433 O O . VAL A 1 186 ? -6.895 -0.779 31.199 1.00 58.66 186 VAL A O 1
ATOM 1436 N N . GLY A 1 187 ? -7.526 -1.759 33.135 1.00 50.91 187 GLY A N 1
ATOM 1437 C CA . GLY A 1 187 ? -7.565 -0.545 33.955 1.00 50.91 187 GLY A CA 1
ATOM 1438 C C . GLY A 1 187 ? -6.306 0.309 33.806 1.00 50.91 187 GLY A C 1
ATOM 1439 O O . GLY A 1 187 ? -5.197 -0.215 33.740 1.00 50.91 187 GLY A O 1
ATOM 1440 N N . CYS A 1 188 ? -6.489 1.629 33.715 1.00 49.94 188 CYS A N 1
ATOM 1441 C CA . CYS A 1 188 ? -5.400 2.576 33.508 1.00 49.94 188 CYS A CA 1
ATOM 1442 C C . CYS A 1 188 ? -4.281 2.381 34.541 1.00 49.94 188 CYS A C 1
ATOM 1444 O O . CYS A 1 188 ? -4.470 2.694 35.713 1.00 49.94 188 CYS A O 1
ATOM 1446 N N . ALA A 1 189 ? -3.098 1.954 34.097 1.00 48.94 189 ALA A N 1
ATOM 1447 C CA . ALA A 1 189 ? -1.874 2.282 34.810 1.00 48.94 189 ALA A CA 1
ATOM 1448 C C . ALA A 1 189 ? -1.641 3.780 34.585 1.00 48.94 189 ALA A C 1
ATOM 1450 O O . ALA A 1 189 ? -1.373 4.207 33.458 1.00 48.94 189 ALA A O 1
ATOM 1451 N N . ALA A 1 190 ? -1.875 4.578 35.628 1.00 42.75 190 ALA A N 1
ATOM 1452 C CA . ALA A 1 190 ? -1.553 5.997 35.627 1.00 42.75 190 ALA A CA 1
ATOM 1453 C C . ALA A 1 190 ? -0.090 6.181 35.186 1.00 42.75 190 ALA A C 1
ATOM 1455 O O . ALA A 1 190 ? 0.788 5.443 35.637 1.00 42.75 190 ALA A O 1
ATOM 1456 N N . ALA A 1 191 ? 0.136 7.111 34.257 1.00 38.84 191 ALA A N 1
ATOM 1457 C CA . ALA A 1 191 ? 1.458 7.687 34.045 1.00 38.84 191 ALA A CA 1
ATOM 1458 C C . ALA A 1 191 ? 1.688 8.763 35.105 1.00 38.84 191 ALA A C 1
ATOM 1460 O O . ALA A 1 191 ? 0.693 9.460 35.421 1.00 38.84 191 ALA A O 1
#